Protein AF-A0A7V9JJR9-F1 (afdb_monomer_lite)

Foldseek 3Di:
DAWDFDDPVVVVPVDADDPLLLVLLVLLLLLLVLLVVQCVVPVDPVSVVLSVLLVLLSVLLNVLLLVLCQGIDDPDPLNSVLSVQLSVLSNQLSVCSVVVVVQNCLSNLVSSLSNLVSSLVSLVRNCVRYVQLVVVSVLLSVLSVVLSVLSVVLNVDGPPVSSVSSVVSSVSSVVSCVVCVVSCVSRDGDPPNSVVSVVSSVVVSVVVVVVQVVCVVVVNDPVPDPPPDDDDPPPVVVVVVPPDDDDDDDDDDDDDDDDDDDDDDDDDDDDDDDDDDDDDDDDDD

pLDDT: mean 73.22, std 22.13, range [30.69, 97.75]

Secondary structure (DSSP, 8-state):
---EEPPGGGGGS--PPPHHHHHHHHHHHHHHHHHHHHHHH--SHHHHHHHHHHHHHHHHHHHHHHHHHHHEE--SHHHHHHHHHHHHHHHHHHHTHHHHHTT--HHHHHHHHHHHHHHHHHHHHHHHH-GGGHHHHHHHHHHHHHHHHHHHHHTTS-TTHHHHHHHHHHHHHHHHHHHTHHHHTTS---HHHHHHHHHHHHHHHHHHHHHHHHHHHTT--GGGTS----SSSSTTTSSSTT-----------------------------PPPP----------

Sequence (285 aa):
MAPRLRTAEDSAEERHASWLELFFDLVFVIAIAELAHQLELDHSAAGLLRFAALFVPVYVAWQGFSIYADRFDTDDLLLRVALLAGMLAIAALAVQIEDVSHEKSAGFAVSYIALRSILLALYARAWRAVPAARPLISRYGLGYATAVAIWVISLALDAPARYVLWAVAVALDLSLPPLSTRLIRRVPTHGGHIVERWGLFTLIVLGESVVVVALGVAGLGLAGRFRGGRRRRNQLAWRNSKQWRPGGTCASADASRSSSRLKVGGSCQSTGPSLGERTSGSMRP

Radius of gyration: 32.51 Å; chains: 1; bounding box: 60×81×103 Å

Structure (mmCIF, N/CA/C/O backbone):
data_AF-A0A7V9JJR9-F1
#
_entry.id   AF-A0A7V9JJR9-F1
#
loop_
_atom_site.group_PDB
_atom_site.id
_atom_site.type_symbol
_atom_site.label_atom_id
_atom_site.label_alt_id
_atom_site.label_comp_id
_atom_site.label_asym_id
_atom_site.label_entity_id
_atom_site.label_seq_id
_atom_site.pdbx_PDB_ins_code
_atom_site.Cartn_x
_atom_site.Cartn_y
_atom_site.Cartn_z
_atom_site.occupancy
_atom_site.B_iso_or_equiv
_atom_site.auth_seq_id
_atom_site.auth_comp_id
_atom_site.auth_asym_id
_atom_site.auth_atom_id
_atom_site.pdbx_PDB_model_num
ATOM 1 N N . MET A 1 1 ? -15.781 -10.015 16.297 1.00 46.91 1 MET A N 1
ATOM 2 C CA . MET A 1 1 ? -15.803 -9.107 17.473 1.00 46.91 1 MET A CA 1
ATOM 3 C C . MET A 1 1 ? -15.695 -7.665 16.970 1.00 46.91 1 MET A C 1
ATOM 5 O O . MET A 1 1 ? -15.299 -7.474 15.826 1.00 46.91 1 MET A O 1
ATOM 9 N N . ALA A 1 2 ? -16.113 -6.643 17.719 1.00 51.97 2 ALA A N 1
ATOM 10 C CA . ALA A 1 2 ? -15.956 -5.253 17.263 1.00 51.97 2 ALA A CA 1
ATOM 11 C C . ALA A 1 2 ? -14.501 -4.780 17.487 1.00 51.97 2 ALA A C 1
ATOM 13 O O . ALA A 1 2 ? -13.982 -5.052 18.567 1.00 51.97 2 ALA A O 1
ATOM 14 N N . PRO A 1 3 ? -13.853 -4.101 16.516 1.00 57.53 3 PRO A N 1
ATOM 15 C CA . PRO A 1 3 ? -12.543 -3.477 16.715 1.00 57.53 3 PRO A CA 1
ATOM 16 C C . PRO A 1 3 ? -12.517 -2.579 17.956 1.00 57.53 3 PRO A C 1
ATOM 18 O O . PRO A 1 3 ? -13.429 -1.769 18.140 1.00 57.53 3 PRO A O 1
ATOM 21 N N . ARG A 1 4 ? -11.481 -2.704 18.789 1.00 60.22 4 ARG A N 1
ATOM 22 C CA . ARG A 1 4 ? -11.253 -1.851 19.966 1.00 60.22 4 ARG A CA 1
ATOM 23 C C . ARG A 1 4 ? -9.907 -1.136 19.843 1.00 60.22 4 ARG A C 1
ATOM 25 O O . ARG A 1 4 ? -9.018 -1.583 19.120 1.00 60.22 4 ARG A O 1
ATOM 32 N N . LEU A 1 5 ? -9.785 0.015 20.505 1.00 54.53 5 LEU A N 1
ATOM 33 C CA . LEU A 1 5 ? -8.486 0.672 20.673 1.00 54.53 5 LEU A CA 1
ATOM 34 C C . LEU A 1 5 ? -7.698 -0.073 21.731 1.00 54.53 5 LEU A C 1
ATOM 36 O O . LEU A 1 5 ? -8.264 -0.388 22.774 1.00 54.53 5 LEU A O 1
ATOM 40 N N . ARG A 1 6 ? -6.404 -0.269 21.485 1.00 56.72 6 ARG A N 1
ATOM 41 C CA . ARG A 1 6 ? -5.479 -0.683 22.539 1.00 56.72 6 ARG A CA 1
ATOM 42 C C . ARG A 1 6 ? -5.353 0.453 23.548 1.00 56.72 6 ARG A C 1
ATOM 44 O O . ARG A 1 6 ? -5.058 1.586 23.164 1.00 56.72 6 ARG A O 1
ATOM 51 N N . THR A 1 7 ? -5.593 0.179 24.825 1.00 51.62 7 THR A N 1
ATOM 52 C CA . THR A 1 7 ? -5.311 1.101 25.938 1.00 51.62 7 THR A CA 1
ATOM 53 C C . THR A 1 7 ? -4.028 0.672 26.654 1.00 51.62 7 THR A C 1
ATOM 55 O O . THR A 1 7 ? -3.536 -0.436 26.473 1.00 51.62 7 THR A O 1
ATOM 58 N N . ALA A 1 8 ? -3.416 1.565 27.436 1.00 50.69 8 ALA A N 1
ATOM 59 C CA . ALA A 1 8 ? -2.180 1.272 28.172 1.00 50.69 8 ALA A CA 1
ATOM 60 C C . ALA A 1 8 ? -2.326 0.128 29.197 1.00 50.69 8 ALA A C 1
ATOM 62 O O . ALA A 1 8 ? -1.330 -0.499 29.530 1.00 50.69 8 ALA A O 1
ATOM 63 N N . GLU A 1 9 ? -3.541 -0.175 29.660 1.00 45.50 9 GLU A N 1
ATOM 64 C CA . GLU A 1 9 ? -3.801 -1.219 30.665 1.00 45.50 9 GLU A CA 1
ATOM 65 C C . GLU A 1 9 ? -3.768 -2.654 30.105 1.00 45.50 9 GLU A C 1
ATOM 67 O O . GLU A 1 9 ? -3.458 -3.569 30.860 1.00 45.50 9 GLU A O 1
ATOM 72 N N . ASP A 1 10 ? -3.962 -2.859 28.794 1.00 48.94 10 ASP A N 1
ATOM 73 C CA . ASP A 1 10 ? -3.814 -4.184 28.150 1.00 48.94 10 ASP A CA 1
ATOM 74 C C . ASP A 1 10 ? -2.338 -4.644 28.064 1.00 48.94 10 ASP A C 1
ATOM 76 O O . ASP A 1 10 ? -2.051 -5.768 27.664 1.00 48.94 10 ASP A O 1
ATOM 80 N N . SER A 1 11 ? -1.381 -3.792 28.456 1.00 45.94 11 SER A N 1
ATOM 81 C CA . SER A 1 11 ? 0.065 -4.070 28.391 1.00 45.94 11 SER A CA 1
ATOM 82 C C . SER A 1 11 ? 0.592 -5.032 29.461 1.00 45.94 11 SER A C 1
ATOM 84 O O . SER A 1 11 ? 1.741 -5.456 29.371 1.00 45.94 11 SER A O 1
ATOM 86 N N . ALA A 1 12 ? -0.221 -5.396 30.459 1.00 42.75 12 ALA A N 1
ATOM 87 C CA . ALA A 1 12 ? 0.152 -6.426 31.429 1.00 42.75 12 ALA A CA 1
ATOM 88 C C . ALA A 1 12 ? 0.121 -7.848 30.825 1.00 42.75 12 ALA A C 1
ATOM 90 O O . ALA A 1 12 ? 0.698 -8.767 31.404 1.00 42.75 12 ALA A O 1
ATOM 91 N N . GLU A 1 13 ? -0.501 -8.031 29.654 1.00 41.16 13 GLU A N 1
ATOM 92 C CA . GLU A 1 13 ? -0.309 -9.211 28.809 1.00 41.16 13 GLU A CA 1
ATOM 93 C C . GLU A 1 13 ? 0.682 -8.858 27.687 1.00 41.16 13 GLU A C 1
ATOM 95 O O . GLU A 1 13 ? 0.302 -8.292 26.664 1.00 41.16 13 GLU A O 1
ATOM 100 N N . GLU A 1 14 ? 1.966 -9.189 27.862 1.00 42.28 14 GLU A N 1
ATOM 101 C CA . GLU A 1 14 ? 2.997 -9.121 26.812 1.00 42.28 14 GLU A CA 1
ATOM 102 C C . GLU A 1 14 ? 2.634 -10.051 25.640 1.00 42.28 14 GLU A C 1
ATOM 104 O O . GLU A 1 14 ? 3.070 -11.204 25.545 1.00 42.28 14 GLU A O 1
ATOM 109 N N . ARG A 1 15 ? 1.776 -9.579 24.735 1.00 48.81 15 ARG A N 1
ATOM 110 C CA . ARG A 1 15 ? 1.317 -10.369 23.597 1.00 48.81 15 ARG A CA 1
ATOM 111 C C . ARG A 1 15 ? 2.267 -10.163 22.417 1.00 48.81 15 ARG A C 1
ATOM 113 O O . ARG A 1 15 ? 2.135 -9.206 21.670 1.00 48.81 15 ARG A O 1
ATOM 120 N N . HIS A 1 16 ? 3.230 -11.072 22.271 1.00 53.12 16 HIS A N 1
ATOM 121 C CA . HIS A 1 16 ? 4.156 -11.153 21.131 1.00 53.12 16 HIS A CA 1
ATOM 122 C C . HIS A 1 16 ? 3.430 -11.081 19.774 1.00 53.12 16 HIS A C 1
ATOM 124 O O . HIS A 1 16 ? 2.285 -11.530 19.656 1.00 53.12 16 HIS A O 1
ATOM 130 N N . ALA A 1 17 ? 4.122 -10.573 18.743 1.00 58.19 17 ALA A N 1
ATOM 131 C CA . ALA A 1 17 ? 3.622 -10.543 17.367 1.00 58.19 17 ALA A CA 1
ATOM 132 C C . ALA A 1 17 ? 3.043 -11.908 16.957 1.00 58.19 17 ALA A C 1
ATOM 134 O O . ALA A 1 17 ? 3.663 -12.958 17.158 1.00 58.19 17 ALA A O 1
ATOM 135 N N . SER A 1 18 ? 1.837 -11.913 16.387 1.00 71.81 18 SER A N 1
ATOM 136 C CA . SER A 1 18 ? 1.194 -13.174 16.020 1.00 71.81 18 SER A CA 1
ATOM 137 C C . SER A 1 18 ? 1.936 -13.837 14.851 1.00 71.81 18 SER A C 1
ATOM 139 O O . SER A 1 18 ? 2.423 -13.165 13.940 1.00 71.81 18 SER A O 1
ATOM 141 N N . TRP A 1 19 ? 1.964 -15.175 14.807 1.00 78.56 19 TRP A N 1
ATOM 142 C CA . TRP A 1 19 ? 2.548 -15.937 13.687 1.00 78.56 19 TRP A CA 1
ATOM 143 C C . TRP A 1 19 ? 2.029 -15.500 12.308 1.00 78.56 19 TRP A C 1
ATOM 145 O O . TRP A 1 19 ? 2.734 -15.604 11.307 1.00 78.56 19 TRP A O 1
ATOM 155 N N . LEU A 1 20 ? 0.792 -15.003 12.249 1.00 81.19 20 LEU A N 1
ATOM 156 C CA . LEU A 1 20 ? 0.167 -14.536 11.018 1.00 81.19 20 LEU A CA 1
ATOM 157 C C . LEU A 1 20 ? 0.731 -13.181 10.569 1.00 81.19 20 LEU A C 1
ATOM 159 O O . LEU A 1 20 ? 0.944 -12.989 9.376 1.00 81.19 20 LEU A O 1
ATOM 163 N N . GLU A 1 21 ? 1.010 -12.265 11.498 1.00 79.44 21 GLU A N 1
ATOM 164 C CA . GLU A 1 21 ? 1.673 -10.988 11.192 1.00 79.44 21 GLU A CA 1
ATOM 165 C C . GLU A 1 21 ? 3.105 -11.213 10.699 1.00 79.44 21 GLU A C 1
ATOM 167 O O . GLU A 1 21 ? 3.506 -10.614 9.705 1.00 79.44 21 GLU A O 1
ATOM 172 N N . LEU A 1 22 ? 3.831 -12.153 11.311 1.00 81.50 22 LEU A N 1
ATOM 173 C CA . LEU A 1 22 ? 5.148 -12.583 10.832 1.00 81.50 22 LEU A CA 1
ATOM 174 C C . LEU A 1 22 ? 5.079 -13.143 9.406 1.00 81.50 22 LEU A C 1
ATOM 176 O O . LEU A 1 22 ? 5.878 -12.781 8.543 1.00 81.50 22 LEU A O 1
ATOM 180 N N . PHE A 1 23 ? 4.099 -14.008 9.137 1.00 83.38 23 PHE A N 1
ATOM 181 C CA . PHE A 1 23 ? 3.885 -14.542 7.795 1.00 83.38 23 PHE A CA 1
ATOM 182 C C . PHE A 1 23 ? 3.508 -13.440 6.793 1.00 83.38 23 PHE A C 1
ATOM 184 O O . PHE A 1 23 ? 3.956 -13.467 5.651 1.00 83.38 23 PHE A O 1
ATOM 191 N N . PHE A 1 24 ? 2.735 -12.439 7.217 1.00 86.19 24 PHE A N 1
ATOM 192 C CA . PHE A 1 24 ? 2.378 -11.288 6.387 1.00 86.19 24 PHE A CA 1
ATOM 193 C C . PHE A 1 24 ? 3.616 -10.479 5.996 1.00 86.19 24 PHE A C 1
ATOM 195 O O . PHE A 1 24 ? 3.798 -10.170 4.817 1.00 86.19 24 PHE A O 1
ATOM 202 N N . ASP A 1 25 ? 4.481 -10.188 6.969 1.00 87.75 25 ASP A N 1
ATOM 203 C CA . ASP A 1 25 ? 5.729 -9.465 6.741 1.00 87.75 25 ASP A CA 1
ATOM 204 C C . ASP A 1 25 ? 6.639 -10.252 5.773 1.00 87.75 25 ASP A C 1
ATOM 206 O O . ASP A 1 25 ? 7.183 -9.663 4.839 1.00 87.75 25 ASP A O 1
ATOM 210 N N . LEU A 1 26 ? 6.707 -11.587 5.888 1.00 88.31 26 LEU A N 1
ATOM 211 C CA . LEU A 1 26 ? 7.467 -12.440 4.961 1.00 88.31 26 LEU A CA 1
ATOM 212 C C . LEU A 1 26 ? 6.985 -12.331 3.504 1.00 88.31 26 LEU A C 1
ATOM 214 O O . LEU A 1 26 ? 7.803 -12.237 2.591 1.00 88.31 26 LEU A O 1
ATOM 218 N N . VAL A 1 27 ? 5.672 -12.318 3.257 1.00 90.19 27 VAL A N 1
ATOM 219 C CA . VAL A 1 27 ? 5.146 -12.195 1.884 1.00 90.19 27 VAL A CA 1
ATOM 220 C C . VAL A 1 27 ? 5.502 -10.829 1.277 1.00 90.19 27 VAL A C 1
ATOM 222 O O . VAL A 1 27 ? 5.817 -10.744 0.089 1.00 90.19 27 VAL A O 1
ATOM 225 N N . PHE A 1 28 ? 5.522 -9.763 2.082 1.00 88.94 28 PHE A N 1
ATOM 226 C CA . PHE A 1 28 ? 6.016 -8.457 1.635 1.00 88.94 28 PHE A CA 1
ATOM 227 C C . PHE A 1 28 ? 7.511 -8.475 1.316 1.00 88.94 28 PHE A C 1
ATOM 229 O O . PHE A 1 28 ? 7.920 -7.874 0.321 1.00 88.94 28 PHE A O 1
ATOM 236 N N . VAL A 1 29 ? 8.319 -9.186 2.109 1.00 89.19 29 VAL A N 1
ATOM 237 C CA . VAL A 1 29 ? 9.749 -9.357 1.816 1.00 89.19 29 VAL A CA 1
ATOM 238 C C . VAL A 1 29 ? 9.953 -10.055 0.475 1.00 89.19 29 VAL A C 1
ATOM 240 O O . VAL A 1 29 ? 10.781 -9.598 -0.303 1.00 89.19 29 VAL A O 1
ATOM 243 N N . ILE A 1 30 ? 9.158 -11.077 0.145 1.00 88.81 30 ILE A N 1
ATOM 244 C CA . ILE A 1 30 ? 9.233 -11.749 -1.164 1.00 88.81 30 ILE A CA 1
ATOM 245 C C . ILE A 1 30 ? 8.963 -10.763 -2.313 1.00 88.81 30 ILE A C 1
ATOM 247 O O . ILE A 1 30 ? 9.676 -10.774 -3.314 1.00 88.81 30 ILE A O 1
ATOM 251 N N . ALA A 1 31 ? 7.979 -9.868 -2.172 1.00 91.12 31 ALA A N 1
ATOM 252 C CA . ALA A 1 31 ? 7.713 -8.844 -3.185 1.00 91.12 31 ALA A CA 1
ATOM 253 C C . ALA A 1 31 ? 8.880 -7.849 -3.339 1.00 91.12 31 ALA A C 1
ATOM 255 O O . ALA A 1 31 ? 9.181 -7.411 -4.448 1.00 91.12 31 ALA A O 1
ATOM 256 N N . ILE A 1 32 ? 9.555 -7.499 -2.241 1.00 90.25 32 ILE A N 1
ATOM 257 C CA . ILE A 1 32 ? 10.743 -6.632 -2.262 1.00 90.25 32 ILE A CA 1
ATOM 258 C C . ILE A 1 32 ? 11.952 -7.362 -2.855 1.00 90.25 32 ILE A C 1
ATOM 260 O O . ILE A 1 32 ? 12.715 -6.749 -3.597 1.00 90.25 32 ILE A O 1
ATOM 264 N N . ALA A 1 33 ? 12.113 -8.656 -2.577 1.00 88.56 33 ALA A N 1
ATOM 265 C CA . ALA A 1 33 ? 13.162 -9.482 -3.165 1.00 88.56 33 ALA A CA 1
ATOM 266 C C . ALA A 1 33 ? 13.012 -9.561 -4.692 1.00 88.56 33 ALA A C 1
ATOM 268 O O . ALA A 1 33 ? 13.994 -9.396 -5.407 1.00 88.56 33 ALA A O 1
ATOM 269 N N . GLU A 1 34 ? 11.785 -9.697 -5.202 1.00 90.44 34 GLU A N 1
ATOM 270 C CA . GLU A 1 34 ? 11.523 -9.637 -6.646 1.00 90.44 34 GLU A CA 1
ATOM 271 C C . GLU A 1 34 ? 11.877 -8.261 -7.240 1.00 90.44 34 GLU A C 1
ATOM 273 O O . GLU A 1 34 ? 12.503 -8.177 -8.295 1.00 90.44 34 GLU A O 1
ATOM 278 N N . LEU A 1 35 ? 11.556 -7.160 -6.545 1.00 89.81 35 LEU A N 1
ATOM 279 C CA . LEU A 1 35 ? 12.000 -5.824 -6.966 1.00 89.81 35 LEU A CA 1
ATOM 280 C C . LEU A 1 35 ? 13.530 -5.716 -7.012 1.00 89.81 35 LEU A C 1
ATOM 282 O O . LEU A 1 35 ? 14.074 -5.148 -7.960 1.00 89.81 35 LEU A O 1
ATOM 286 N N . ALA A 1 36 ? 14.218 -6.243 -5.998 1.00 87.69 36 ALA A N 1
ATOM 287 C CA . ALA A 1 36 ? 15.675 -6.247 -5.937 1.00 87.69 36 ALA A CA 1
ATOM 288 C C . ALA A 1 36 ? 16.277 -7.088 -7.071 1.00 87.69 36 ALA A C 1
ATOM 290 O O . ALA A 1 36 ? 17.220 -6.644 -7.717 1.00 87.69 36 ALA A O 1
ATOM 291 N N . HIS A 1 37 ? 15.678 -8.236 -7.392 1.00 86.50 37 HIS A N 1
ATOM 292 C CA . HIS A 1 37 ? 16.114 -9.073 -8.503 1.00 86.50 37 HIS A CA 1
ATOM 293 C C . HIS A 1 37 ? 16.033 -8.343 -9.853 1.00 86.50 37 HIS A C 1
ATOM 295 O O . HIS A 1 37 ? 16.954 -8.408 -10.661 1.00 86.50 37 HIS A O 1
ATOM 301 N N . GLN A 1 38 ? 14.976 -7.564 -10.091 1.00 85.69 38 GLN A N 1
ATOM 302 C CA . GLN A 1 38 ? 14.883 -6.740 -11.303 1.00 85.69 38 GLN A CA 1
ATOM 303 C C . GLN A 1 38 ? 15.962 -5.651 -11.365 1.00 85.69 38 GLN A C 1
ATOM 305 O O . GLN A 1 38 ? 16.440 -5.318 -12.449 1.00 85.69 38 GLN A O 1
ATOM 310 N N . LEU A 1 39 ? 16.372 -5.110 -10.214 1.00 86.81 39 LEU A N 1
ATOM 311 C CA . LEU A 1 39 ? 17.480 -4.158 -10.132 1.00 86.81 39 LEU A CA 1
ATOM 312 C C . LEU A 1 39 ? 18.835 -4.827 -10.423 1.00 86.81 39 LEU A C 1
ATOM 314 O O . LEU A 1 39 ? 19.694 -4.204 -11.041 1.00 86.81 39 LEU A O 1
ATOM 318 N N . GLU A 1 40 ? 19.016 -6.099 -10.051 1.00 85.56 40 GLU A N 1
ATOM 319 C CA . GLU A 1 40 ? 20.201 -6.886 -10.430 1.00 85.56 40 GLU A CA 1
ATOM 320 C C . GLU A 1 40 ? 20.289 -7.117 -11.949 1.00 85.56 40 GLU A C 1
ATOM 322 O O . GLU A 1 40 ? 21.376 -7.261 -12.511 1.00 85.56 40 GLU A O 1
ATOM 327 N N . LEU A 1 41 ? 19.154 -7.158 -12.648 1.00 84.75 41 LEU A N 1
ATOM 328 C CA . LEU A 1 41 ? 19.139 -7.288 -14.106 1.00 84.75 41 LEU A CA 1
ATOM 329 C C . LEU A 1 41 ? 19.486 -5.965 -14.807 1.00 84.75 41 LEU A C 1
ATOM 331 O O . LEU A 1 41 ? 20.107 -5.985 -15.872 1.00 84.75 41 LEU A O 1
ATOM 335 N N . ASP A 1 42 ? 19.128 -4.824 -14.210 1.00 83.62 42 ASP A N 1
ATOM 336 C CA . ASP A 1 42 ? 19.384 -3.483 -14.743 1.00 83.62 42 ASP A CA 1
ATOM 337 C C . ASP A 1 42 ? 19.897 -2.517 -13.660 1.00 83.62 42 ASP A C 1
ATOM 339 O O . ASP A 1 42 ? 19.141 -1.788 -13.018 1.00 83.62 42 ASP A O 1
ATOM 343 N N . HIS A 1 43 ? 21.221 -2.456 -13.519 1.00 87.56 43 HIS A N 1
ATOM 344 C CA . HIS A 1 43 ? 21.912 -1.566 -12.581 1.00 87.56 43 HIS A CA 1
ATOM 345 C C . HIS A 1 43 ? 22.060 -0.11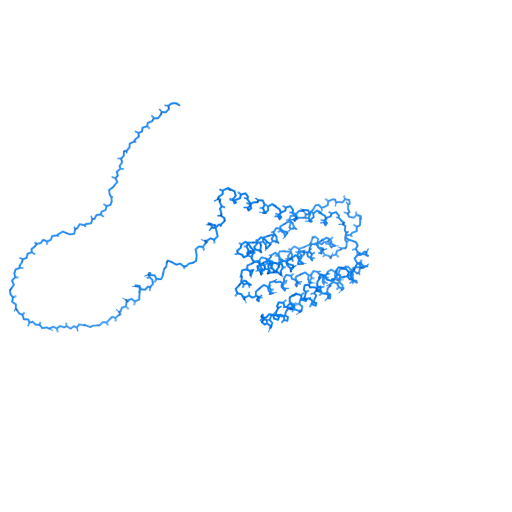9 -13.092 1.00 87.56 43 HIS A C 1
ATOM 347 O O . HIS A 1 43 ? 22.827 0.668 -12.530 1.00 87.56 43 HIS A O 1
ATOM 353 N N . SER A 1 44 ? 21.395 0.248 -14.191 1.00 92.06 44 SER A N 1
ATOM 354 C CA . SER A 1 44 ? 21.443 1.615 -14.707 1.00 92.06 44 SER A CA 1
ATOM 355 C C . SER A 1 44 ? 20.706 2.597 -13.787 1.00 92.06 44 SER A C 1
ATOM 357 O O . SER A 1 44 ? 19.879 2.224 -12.954 1.00 92.06 44 SER A O 1
ATOM 359 N N . ALA A 1 45 ? 20.946 3.899 -13.972 1.00 90.00 45 ALA A N 1
ATOM 360 C CA . ALA A 1 45 ? 20.185 4.934 -13.267 1.00 90.00 45 ALA A CA 1
ATOM 361 C C . ALA A 1 45 ? 18.667 4.838 -13.534 1.00 90.00 45 ALA A C 1
ATOM 363 O O . ALA A 1 45 ? 17.864 5.157 -12.656 1.00 90.00 45 ALA A O 1
ATOM 364 N N . ALA A 1 46 ? 18.268 4.374 -14.724 1.00 87.25 46 ALA A N 1
ATOM 365 C CA . ALA A 1 46 ? 16.868 4.148 -15.067 1.00 87.25 46 ALA A CA 1
ATOM 366 C C . ALA A 1 46 ? 16.290 2.939 -14.313 1.00 87.25 46 ALA A C 1
ATOM 368 O O . ALA A 1 46 ? 15.194 3.042 -13.756 1.00 87.25 46 ALA A O 1
ATOM 369 N N . GLY A 1 47 ? 17.045 1.839 -14.229 1.00 86.62 47 GLY A N 1
ATOM 370 C CA . GLY A 1 47 ? 16.694 0.666 -13.426 1.00 86.62 47 GLY A CA 1
ATOM 371 C C . GLY A 1 47 ? 16.531 1.002 -11.941 1.00 86.62 47 GLY A C 1
ATOM 372 O O . GLY A 1 47 ? 15.532 0.631 -11.324 1.00 86.62 47 GLY A O 1
ATOM 373 N N . LEU A 1 48 ? 17.425 1.827 -11.387 1.00 89.19 48 LEU A N 1
ATOM 374 C CA . LEU A 1 48 ? 17.317 2.308 -10.007 1.00 89.19 48 LEU A CA 1
ATOM 375 C C . LEU A 1 48 ? 16.075 3.182 -9.778 1.00 89.19 48 LEU A C 1
ATOM 377 O O . LEU A 1 48 ? 15.360 3.002 -8.789 1.00 89.19 48 LEU A O 1
ATOM 381 N N . LEU A 1 49 ? 15.789 4.118 -10.688 1.00 90.06 49 LEU A N 1
ATOM 382 C CA . LEU A 1 49 ? 14.600 4.970 -10.596 1.00 90.06 49 LEU A CA 1
ATOM 383 C C . LEU A 1 49 ? 13.313 4.138 -10.650 1.00 90.06 49 LEU A C 1
ATOM 385 O O . LEU A 1 49 ? 12.370 4.385 -9.900 1.00 90.06 49 LEU A O 1
ATOM 389 N N . ARG A 1 50 ? 13.290 3.129 -11.520 1.00 89.19 50 ARG A N 1
ATOM 390 C CA . ARG A 1 50 ? 12.192 2.178 -11.662 1.00 89.19 50 ARG A CA 1
ATOM 391 C C . ARG A 1 50 ? 11.995 1.343 -10.398 1.00 89.19 50 ARG A C 1
ATOM 393 O O . ARG A 1 50 ? 10.864 1.229 -9.930 1.00 89.19 50 ARG A O 1
ATOM 400 N N . PHE A 1 51 ? 13.076 0.802 -9.835 1.00 90.31 51 PHE A N 1
ATOM 401 C CA . PHE A 1 51 ? 13.046 0.101 -8.553 1.00 90.31 51 PHE A CA 1
ATOM 402 C C . PHE A 1 51 ? 12.425 0.990 -7.474 1.00 90.31 51 PHE A C 1
ATOM 404 O O . PHE A 1 51 ? 11.441 0.598 -6.852 1.00 90.31 51 PHE A O 1
ATOM 411 N N . ALA A 1 52 ? 12.928 2.218 -7.313 1.00 91.19 52 ALA A N 1
ATOM 412 C CA . ALA A 1 52 ? 12.406 3.160 -6.329 1.00 91.19 52 ALA A CA 1
ATOM 413 C C . ALA A 1 52 ? 10.913 3.462 -6.560 1.00 91.19 52 ALA A C 1
ATOM 415 O O . ALA A 1 52 ? 10.123 3.448 -5.615 1.00 91.19 52 ALA A O 1
ATOM 416 N N . ALA A 1 53 ? 10.502 3.668 -7.814 1.00 91.31 53 ALA A N 1
ATOM 417 C CA . ALA A 1 53 ? 9.116 3.964 -8.171 1.00 91.31 53 ALA A CA 1
ATOM 418 C C . ALA A 1 53 ? 8.132 2.835 -7.815 1.00 91.31 53 ALA A C 1
ATOM 420 O O . ALA A 1 53 ? 6.983 3.123 -7.483 1.00 91.31 53 ALA A O 1
ATOM 421 N N . LEU A 1 54 ? 8.561 1.570 -7.862 1.00 93.12 54 LEU A N 1
ATOM 422 C CA . LEU A 1 54 ? 7.731 0.410 -7.510 1.00 93.12 54 LEU A CA 1
ATOM 423 C C . LEU A 1 54 ? 7.861 0.010 -6.034 1.00 93.12 54 LEU A C 1
ATOM 425 O O . LEU A 1 54 ? 6.881 -0.414 -5.420 1.00 93.12 54 LEU A O 1
ATOM 429 N N . PHE A 1 55 ? 9.040 0.208 -5.447 1.00 93.12 55 PHE A N 1
ATOM 430 C CA . PHE A 1 55 ? 9.311 -0.044 -4.036 1.00 93.12 55 PHE A CA 1
ATOM 431 C C . PHE A 1 55 ? 8.470 0.847 -3.124 1.00 93.12 55 PHE A C 1
ATOM 433 O O . PHE A 1 55 ? 7.885 0.359 -2.158 1.00 93.12 55 PHE A O 1
ATOM 440 N N . VAL A 1 56 ? 8.364 2.145 -3.427 1.00 94.25 56 VAL A N 1
ATOM 441 C CA . VAL A 1 56 ? 7.647 3.088 -2.556 1.00 94.25 56 VAL A CA 1
ATOM 442 C C . VAL A 1 56 ? 6.166 2.705 -2.366 1.00 94.25 56 VAL A C 1
ATOM 444 O O . VAL A 1 56 ? 5.740 2.652 -1.212 1.00 94.25 56 VAL A O 1
ATOM 447 N N . PRO A 1 57 ? 5.370 2.386 -3.409 1.00 94.56 57 PRO A N 1
ATOM 448 C CA . PRO A 1 57 ? 4.020 1.848 -3.232 1.00 94.56 57 PRO A CA 1
ATOM 449 C C . PRO A 1 57 ? 3.971 0.609 -2.329 1.00 94.56 57 PRO A C 1
ATOM 451 O O . PRO A 1 57 ? 3.154 0.554 -1.410 1.00 94.56 57 PRO A O 1
ATOM 454 N N . VAL A 1 58 ? 4.857 -0.370 -2.550 1.00 94.19 58 VAL A N 1
ATOM 455 C CA . VAL A 1 58 ? 4.913 -1.604 -1.744 1.00 94.19 58 VAL A CA 1
ATOM 456 C C . VAL A 1 58 ? 5.184 -1.274 -0.276 1.00 94.19 58 VAL A C 1
ATOM 458 O O . VAL A 1 58 ? 4.457 -1.729 0.608 1.00 94.19 58 VAL A O 1
ATOM 461 N N . TYR A 1 59 ? 6.161 -0.409 -0.018 1.00 91.38 59 TYR A N 1
ATOM 462 C CA . TYR A 1 59 ? 6.490 0.069 1.319 1.00 91.38 59 TYR A CA 1
ATOM 463 C C . TYR A 1 59 ? 5.318 0.814 1.979 1.00 91.38 59 TYR A C 1
ATOM 465 O O . TYR A 1 59 ? 4.982 0.550 3.132 1.00 91.38 59 TYR A O 1
ATOM 473 N N . VAL A 1 60 ? 4.645 1.710 1.251 1.00 93.12 60 VAL A N 1
ATOM 474 C CA . VAL A 1 60 ? 3.468 2.448 1.742 1.00 93.12 60 VAL A CA 1
ATOM 475 C C . VAL A 1 60 ? 2.314 1.503 2.083 1.00 93.12 60 VAL A C 1
ATOM 477 O O . VAL A 1 60 ? 1.621 1.705 3.085 1.00 93.12 60 VAL A O 1
ATOM 480 N N . ALA A 1 61 ? 2.099 0.460 1.280 1.00 93.69 61 ALA A N 1
ATOM 481 C CA . ALA A 1 61 ? 1.096 -0.554 1.572 1.00 93.69 61 ALA A CA 1
ATOM 482 C C . ALA A 1 61 ? 1.443 -1.334 2.845 1.00 93.69 61 ALA A C 1
ATOM 484 O O . ALA A 1 61 ? 0.585 -1.436 3.725 1.00 93.69 61 ALA A O 1
ATOM 485 N N . TRP A 1 62 ? 2.688 -1.806 2.974 1.00 92.12 62 TRP A N 1
ATOM 486 C CA . TRP A 1 62 ? 3.169 -2.491 4.176 1.00 92.12 62 TRP A CA 1
ATOM 487 C C . TRP A 1 62 ? 2.968 -1.628 5.425 1.00 92.12 62 TRP A C 1
ATOM 489 O O . TRP A 1 62 ? 2.298 -2.051 6.365 1.00 92.12 62 TRP A O 1
ATOM 499 N N . GLN A 1 63 ? 3.433 -0.375 5.390 1.00 88.69 63 GLN A N 1
ATOM 500 C CA . GLN A 1 63 ? 3.244 0.600 6.468 1.00 88.69 63 GLN A CA 1
ATOM 501 C C . GLN A 1 63 ? 1.775 0.746 6.869 1.00 88.69 63 GLN A C 1
ATOM 503 O O . GLN A 1 63 ? 1.449 0.758 8.054 1.00 88.69 63 GLN A O 1
ATOM 508 N N . GLY A 1 64 ? 0.872 0.841 5.890 1.00 89.19 64 GLY A N 1
ATOM 509 C CA . GLY A 1 64 ? -0.560 0.975 6.140 1.00 89.19 64 GLY A CA 1
ATOM 510 C C . GLY A 1 64 ? -1.141 -0.200 6.931 1.00 89.19 64 GLY A C 1
ATOM 511 O O . GLY A 1 64 ? -1.842 0.019 7.920 1.00 89.19 64 GLY A O 1
ATOM 512 N N . PHE A 1 65 ? -0.826 -1.435 6.532 1.00 89.00 65 PHE A N 1
ATOM 513 C CA . PHE A 1 65 ? -1.254 -2.633 7.261 1.00 89.00 65 PHE A CA 1
ATOM 514 C C . PHE A 1 65 ? -0.585 -2.739 8.629 1.00 89.00 65 PHE A C 1
ATOM 516 O O . PHE A 1 65 ? -1.260 -3.051 9.611 1.00 89.00 65 PHE A O 1
ATOM 523 N N . SER A 1 66 ? 0.709 -2.428 8.713 1.00 84.38 66 SER A N 1
ATOM 524 C CA . SER A 1 66 ? 1.459 -2.517 9.960 1.00 84.38 66 SER A CA 1
ATOM 525 C C . SER A 1 66 ? 0.928 -1.560 11.020 1.00 84.38 66 SER A C 1
ATOM 527 O O . SER A 1 66 ? 0.636 -1.968 12.140 1.00 84.38 66 SER A O 1
ATOM 529 N N . ILE A 1 67 ? 0.686 -0.309 10.630 1.00 83.19 67 ILE A N 1
ATOM 530 C CA . ILE A 1 67 ? 0.094 0.711 11.498 1.00 83.19 67 ILE A CA 1
ATOM 531 C C . ILE A 1 67 ? -1.358 0.368 11.857 1.00 83.19 67 ILE A C 1
ATOM 533 O O . ILE A 1 67 ? -1.790 0.646 12.975 1.00 83.19 67 ILE A O 1
ATOM 537 N N . TYR A 1 68 ? -2.140 -0.200 10.933 1.00 85.62 68 TYR A N 1
ATOM 538 C CA . TY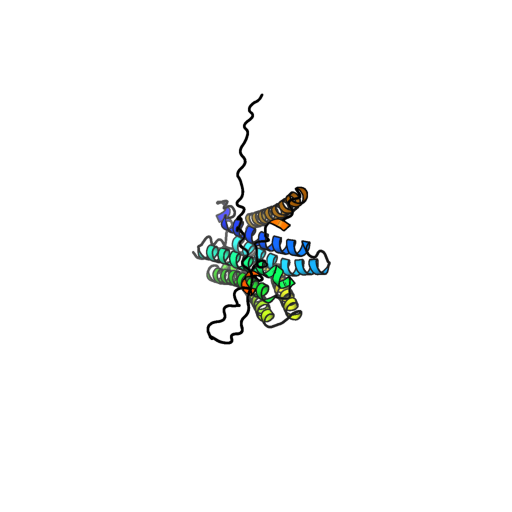R A 1 68 ? -3.510 -0.618 11.239 1.00 85.62 68 TYR A CA 1
ATOM 539 C C . TYR A 1 68 ? -3.530 -1.720 12.307 1.00 85.62 68 TYR A C 1
ATOM 541 O O . TYR A 1 68 ? -4.250 -1.588 13.296 1.00 85.62 68 TYR A O 1
ATOM 549 N N . ALA A 1 69 ? -2.731 -2.773 12.116 1.00 80.56 69 ALA A N 1
ATOM 550 C CA . ALA A 1 69 ? -2.645 -3.902 13.039 1.00 80.56 69 ALA A CA 1
ATOM 551 C C . ALA A 1 69 ? -2.112 -3.485 14.416 1.00 80.56 69 ALA A C 1
ATOM 553 O O . ALA A 1 69 ? -2.567 -4.003 15.428 1.00 80.56 69 ALA A O 1
ATOM 554 N N . ASP A 1 70 ? -1.201 -2.511 14.470 1.00 78.06 70 ASP A N 1
ATOM 555 C CA . ASP A 1 70 ? -0.684 -1.956 15.722 1.00 78.06 70 ASP A CA 1
ATOM 556 C C . ASP A 1 70 ? -1.733 -1.106 16.473 1.00 78.06 70 ASP A C 1
ATOM 558 O O . ASP A 1 70 ? -1.891 -1.226 17.688 1.00 78.06 70 ASP A O 1
ATOM 562 N N . ARG A 1 71 ? -2.520 -0.293 15.750 1.00 76.06 71 ARG A N 1
ATOM 563 C CA . ARG A 1 71 ? -3.529 0.608 16.345 1.00 76.06 71 ARG A CA 1
ATOM 564 C C . ARG A 1 71 ? -4.781 -0.091 16.859 1.00 76.06 71 ARG A C 1
ATOM 566 O O . ARG A 1 71 ? -5.389 0.390 17.817 1.00 76.06 71 ARG A O 1
ATOM 573 N N . PHE A 1 72 ? -5.230 -1.138 16.176 1.00 75.00 72 PHE A N 1
ATOM 574 C CA . PHE A 1 72 ? -6.508 -1.778 16.466 1.00 75.00 72 PHE A CA 1
ATOM 575 C C . PHE A 1 72 ? -6.282 -3.202 16.940 1.00 75.00 72 PHE A C 1
ATOM 577 O O . PHE A 1 72 ? -5.902 -4.062 16.149 1.00 75.00 72 PHE A O 1
ATOM 584 N N . ASP A 1 73 ? -6.615 -3.470 18.203 1.00 64.94 73 ASP A N 1
ATOM 585 C CA . ASP A 1 73 ? -6.661 -4.845 18.681 1.00 64.94 73 ASP A CA 1
ATOM 586 C C . ASP A 1 73 ? -7.920 -5.501 18.140 1.00 64.94 73 ASP A C 1
ATOM 588 O O . ASP A 1 73 ? -9.046 -5.230 18.568 1.00 64.94 73 ASP A O 1
ATOM 592 N N . THR A 1 74 ? -7.754 -6.275 17.076 1.00 61.78 74 THR A N 1
ATOM 593 C CA . THR A 1 74 ? -8.862 -6.991 16.453 1.00 61.78 74 THR A CA 1
ATOM 594 C C . THR A 1 74 ? -8.406 -8.395 16.115 1.00 61.78 74 THR A C 1
ATOM 596 O O . THR A 1 74 ? -8.207 -8.729 14.954 1.00 61.78 74 THR A O 1
ATOM 599 N N . ASP A 1 75 ? -8.245 -9.236 17.129 1.00 63.75 75 ASP A N 1
ATOM 600 C CA . ASP A 1 75 ? -7.826 -10.627 16.953 1.00 63.75 75 ASP A CA 1
ATOM 601 C C . ASP A 1 75 ? -9.003 -11.508 16.480 1.00 63.75 75 ASP A C 1
ATOM 603 O O . ASP A 1 75 ? -9.468 -12.430 17.149 1.00 63.75 75 ASP A O 1
ATOM 607 N N . ASP A 1 76 ? -9.587 -11.144 15.336 1.00 74.25 76 ASP A N 1
ATOM 608 C CA . ASP A 1 76 ? -10.850 -11.693 14.865 1.00 74.25 76 ASP A CA 1
ATOM 609 C C . ASP A 1 76 ? -10.785 -12.217 13.429 1.00 74.25 76 ASP A C 1
ATOM 611 O O . ASP A 1 76 ? -9.924 -11.839 12.633 1.00 74.25 76 ASP A O 1
ATOM 615 N N . LEU A 1 77 ? -11.693 -13.144 13.099 1.00 81.81 77 LEU A N 1
ATOM 616 C CA . LEU A 1 77 ? -11.667 -13.887 11.833 1.00 81.81 77 LEU A CA 1
ATOM 617 C C . LEU A 1 77 ? -11.589 -12.963 10.610 1.00 81.81 77 LEU A C 1
ATOM 619 O O . LEU A 1 77 ? -10.895 -13.266 9.647 1.00 81.81 77 LEU A O 1
ATOM 623 N N . LEU A 1 78 ? -12.269 -11.820 10.662 1.00 83.25 78 LEU A N 1
ATOM 624 C CA . LEU A 1 78 ? -12.290 -10.849 9.576 1.00 83.25 78 LEU A CA 1
ATOM 625 C C . LEU A 1 78 ? -10.937 -10.150 9.383 1.00 83.25 78 LEU A C 1
ATOM 627 O O . LEU A 1 78 ? -10.558 -9.932 8.235 1.00 83.25 78 LEU A O 1
ATOM 631 N N . LEU A 1 79 ? -10.198 -9.823 10.454 1.00 85.00 79 LEU A N 1
ATOM 632 C CA . LEU A 1 79 ? -8.824 -9.325 10.306 1.00 85.00 79 LEU A CA 1
ATOM 633 C C . LEU A 1 79 ? -7.936 -10.392 9.661 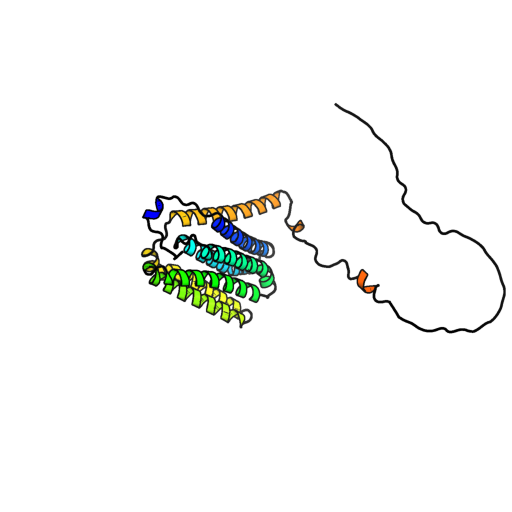1.00 85.00 79 LEU A C 1
ATOM 635 O O . LEU A 1 79 ? -7.213 -10.092 8.717 1.00 85.00 79 LEU A O 1
ATOM 639 N N . ARG A 1 80 ? -8.038 -11.648 10.111 1.00 87.50 80 ARG A N 1
ATOM 640 C CA . ARG A 1 80 ? -7.240 -12.758 9.563 1.00 87.50 80 ARG A CA 1
ATOM 641 C C . ARG A 1 80 ? -7.529 -12.987 8.081 1.00 87.50 80 ARG A C 1
ATOM 643 O O . ARG A 1 80 ? -6.601 -13.094 7.287 1.00 87.50 80 ARG A O 1
ATOM 650 N N . VAL A 1 81 ? -8.805 -12.991 7.693 1.00 90.56 81 VAL A N 1
ATOM 651 C CA . VAL A 1 81 ? -9.223 -13.090 6.286 1.00 90.56 81 VAL A CA 1
ATOM 652 C C . VAL A 1 81 ? -8.722 -11.893 5.477 1.00 90.56 81 VAL A C 1
ATOM 654 O O . VAL A 1 81 ? -8.245 -12.082 4.363 1.00 90.56 81 VAL A O 1
ATOM 657 N N . ALA A 1 82 ? -8.773 -10.676 6.025 1.00 91.69 82 ALA A N 1
ATOM 658 C CA . ALA A 1 82 ? -8.253 -9.491 5.348 1.00 91.69 82 ALA A CA 1
ATOM 659 C C . ALA A 1 82 ? -6.727 -9.540 5.168 1.00 91.69 82 ALA A C 1
ATOM 661 O O . ALA A 1 82 ? -6.236 -9.164 4.110 1.00 91.69 82 ALA A O 1
ATOM 662 N N . LEU A 1 83 ? -5.980 -10.037 6.157 1.00 90.56 83 LEU A N 1
ATOM 663 C CA . LEU A 1 83 ? -4.532 -10.219 6.055 1.00 90.56 83 LEU A CA 1
ATOM 664 C C . LEU A 1 83 ? -4.175 -11.298 5.027 1.00 90.56 83 LEU A C 1
ATOM 666 O O . LEU A 1 83 ? -3.313 -11.055 4.189 1.00 90.56 83 LEU A O 1
ATOM 670 N N . LEU A 1 84 ? -4.886 -12.430 5.008 1.00 93.00 84 LEU A N 1
ATOM 671 C CA . LEU A 1 84 ? -4.727 -13.464 3.975 1.00 93.00 84 LEU A CA 1
ATOM 672 C C . LEU A 1 84 ? -5.059 -12.929 2.573 1.00 93.00 84 LEU A C 1
ATOM 674 O O . LEU A 1 84 ? -4.320 -13.170 1.621 1.00 93.00 84 LEU A O 1
ATOM 678 N N . ALA A 1 85 ? -6.139 -12.157 2.435 1.00 95.81 85 ALA A N 1
ATOM 679 C CA . ALA A 1 85 ? -6.477 -11.491 1.179 1.00 95.81 85 ALA A CA 1
ATOM 680 C C . ALA A 1 85 ? -5.406 -10.462 0.779 1.00 95.81 85 ALA A C 1
ATOM 682 O O . ALA A 1 85 ? -5.067 -10.348 -0.398 1.00 95.81 85 ALA A O 1
ATOM 683 N N . GLY A 1 86 ? -4.839 -9.748 1.755 1.00 95.19 86 GLY A N 1
ATOM 684 C CA . GLY A 1 86 ? -3.716 -8.837 1.566 1.00 95.19 86 GLY A CA 1
ATOM 685 C C . GLY A 1 86 ? -2.476 -9.562 1.047 1.00 95.19 86 GLY A C 1
ATOM 686 O O . GLY A 1 86 ? -1.897 -9.113 0.065 1.00 95.19 86 GLY A O 1
ATOM 687 N N . MET A 1 87 ? -2.129 -10.717 1.629 1.00 94.94 87 MET A N 1
ATOM 688 C CA . MET A 1 87 ? -1.034 -11.583 1.167 1.00 94.94 87 MET A CA 1
ATOM 689 C C . MET A 1 87 ? -1.238 -12.028 -0.284 1.00 94.94 87 MET A C 1
ATOM 691 O O . MET A 1 87 ? -0.313 -11.957 -1.086 1.00 94.94 87 MET A O 1
ATOM 695 N N . LEU A 1 88 ? -2.456 -12.437 -0.653 1.00 96.25 88 LEU A N 1
ATOM 696 C CA . LEU A 1 88 ? -2.774 -12.793 -2.039 1.00 96.25 88 LEU A CA 1
ATOM 697 C C . LEU A 1 88 ? -2.635 -11.594 -2.984 1.00 96.25 88 LEU A C 1
ATOM 699 O O . LEU A 1 88 ? -2.099 -11.740 -4.079 1.00 96.25 88 LEU A O 1
ATOM 703 N N . ALA A 1 89 ? -3.086 -10.409 -2.567 1.00 96.81 89 ALA A N 1
ATOM 704 C CA . ALA A 1 89 ? -2.993 -9.199 -3.376 1.00 96.81 89 ALA A CA 1
ATOM 705 C C . ALA A 1 89 ? -1.539 -8.740 -3.577 1.00 96.81 89 ALA A C 1
ATOM 707 O O . ALA A 1 89 ? -1.172 -8.376 -4.693 1.00 96.81 89 ALA A O 1
ATOM 708 N N . ILE A 1 90 ? -0.696 -8.791 -2.538 1.00 95.88 90 ILE A N 1
ATOM 709 C CA . ILE A 1 90 ? 0.728 -8.452 -2.672 1.00 95.88 90 ILE A CA 1
ATOM 710 C C . ILE A 1 90 ? 1.504 -9.536 -3.438 1.00 95.88 90 ILE A C 1
ATOM 712 O O . ILE A 1 90 ? 2.379 -9.200 -4.228 1.00 95.88 90 ILE A O 1
ATOM 716 N N . ALA A 1 91 ? 1.146 -10.818 -3.302 1.00 94.19 91 ALA A N 1
ATOM 717 C CA . ALA A 1 91 ? 1.724 -11.886 -4.118 1.00 94.19 91 ALA A CA 1
ATOM 718 C C . ALA A 1 91 ? 1.356 -11.719 -5.601 1.00 94.19 91 ALA A C 1
ATOM 720 O O . ALA A 1 91 ? 2.215 -11.846 -6.470 1.00 94.19 91 ALA A O 1
ATOM 721 N N . ALA A 1 92 ? 0.099 -11.370 -5.899 1.00 95.00 92 ALA A N 1
ATOM 722 C CA . ALA A 1 92 ? -0.321 -11.022 -7.252 1.00 95.00 92 ALA A CA 1
ATOM 723 C C . ALA A 1 92 ? 0.447 -9.802 -7.774 1.00 95.00 92 ALA A C 1
ATOM 725 O O . ALA A 1 92 ? 0.917 -9.831 -8.903 1.00 95.00 92 ALA A O 1
ATOM 726 N N . LEU A 1 93 ? 0.640 -8.767 -6.948 1.00 95.31 93 LEU A N 1
ATOM 727 C CA . LEU A 1 93 ? 1.446 -7.598 -7.303 1.00 95.31 93 LEU A CA 1
ATOM 728 C C . LEU A 1 93 ? 2.887 -7.991 -7.643 1.00 95.31 93 LEU A C 1
ATOM 730 O O . LEU A 1 93 ? 3.408 -7.504 -8.643 1.00 95.31 93 LEU A O 1
ATOM 734 N N . ALA A 1 94 ? 3.493 -8.890 -6.862 1.00 92.81 94 ALA A N 1
ATOM 735 C CA . ALA A 1 94 ? 4.860 -9.351 -7.074 1.00 92.81 94 ALA A CA 1
ATOM 736 C C . ALA A 1 94 ? 5.044 -10.020 -8.446 1.00 92.81 94 ALA A C 1
ATOM 738 O O . ALA A 1 94 ? 5.978 -9.693 -9.168 1.00 92.81 94 ALA A O 1
ATOM 739 N N . VAL A 1 95 ? 4.094 -10.868 -8.859 1.00 92.94 95 VAL A N 1
ATOM 740 C CA . VAL A 1 95 ? 4.106 -11.510 -10.190 1.00 92.94 95 VAL A CA 1
ATOM 741 C C . VAL A 1 95 ? 4.089 -10.483 -11.328 1.00 92.94 95 VAL A C 1
ATOM 743 O O . VAL A 1 95 ? 4.640 -10.735 -12.394 1.00 92.94 95 VAL A O 1
ATOM 746 N N . GLN A 1 96 ? 3.488 -9.312 -11.106 1.00 91.81 96 GLN A N 1
ATOM 747 C CA . GLN A 1 96 ? 3.377 -8.273 -12.130 1.00 91.81 96 GLN A CA 1
ATOM 748 C C . GLN A 1 96 ? 4.600 -7.360 -12.207 1.00 91.81 96 GLN A C 1
ATOM 750 O O . GLN A 1 96 ? 4.650 -6.516 -13.099 1.00 91.81 96 GLN A O 1
ATOM 755 N N . ILE A 1 97 ? 5.575 -7.484 -11.300 1.00 87.75 97 ILE A N 1
ATOM 756 C CA . ILE A 1 97 ? 6.759 -6.616 -11.285 1.00 87.75 97 ILE A CA 1
ATOM 757 C C . ILE A 1 97 ? 7.537 -6.741 -12.605 1.00 87.75 97 ILE A C 1
ATOM 759 O O . ILE A 1 97 ? 7.847 -5.719 -13.222 1.00 87.75 97 ILE A O 1
ATOM 763 N N . GLU A 1 98 ? 7.796 -7.971 -13.064 1.00 84.31 98 GLU A N 1
ATOM 764 C CA . GLU A 1 98 ? 8.470 -8.240 -14.344 1.00 84.31 98 GLU A CA 1
ATOM 765 C C . GLU A 1 98 ? 7.664 -7.682 -15.530 1.00 84.31 98 GLU A C 1
ATOM 767 O O . GLU A 1 98 ? 8.214 -7.070 -16.443 1.00 84.31 98 GLU A O 1
ATOM 772 N N . ASP A 1 99 ? 6.335 -7.799 -15.497 1.00 80.19 99 ASP A N 1
ATOM 773 C CA . ASP A 1 99 ? 5.457 -7.309 -16.565 1.00 80.19 99 ASP A CA 1
ATOM 774 C C . ASP A 1 99 ? 5.469 -5.778 -16.693 1.00 80.19 99 ASP A C 1
ATOM 776 O O . ASP A 1 99 ? 5.429 -5.249 -17.811 1.00 80.19 99 ASP A O 1
ATOM 780 N N . VAL A 1 100 ? 5.610 -5.039 -15.584 1.00 78.69 100 VAL A N 1
ATOM 781 C CA . VAL A 1 100 ? 5.825 -3.583 -15.646 1.00 78.69 100 VAL A CA 1
ATOM 782 C C . VAL A 1 100 ? 7.104 -3.298 -16.443 1.00 78.69 100 VAL A C 1
ATOM 784 O O . VAL A 1 100 ? 7.195 -2.258 -17.105 1.00 78.69 100 VAL A O 1
ATOM 787 N N . SER A 1 101 ? 8.106 -4.191 -16.400 1.00 70.56 101 SER A N 1
ATOM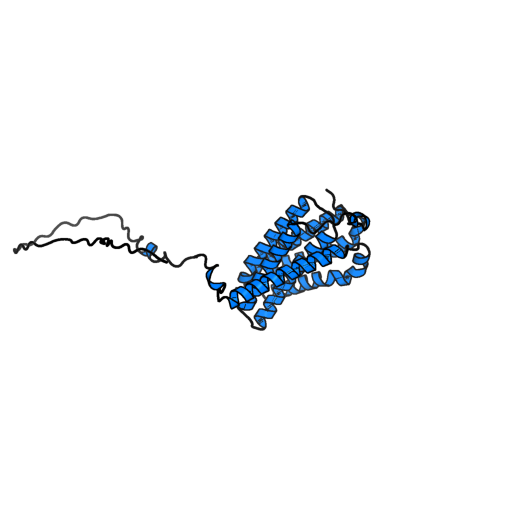 788 C CA . SER A 1 101 ? 9.368 -4.081 -17.162 1.00 70.56 101 SER A CA 1
ATOM 789 C C . SER A 1 101 ? 9.208 -4.233 -18.654 1.00 70.56 101 SER A C 1
ATOM 791 O O . SER A 1 101 ? 9.976 -3.643 -19.410 1.00 70.56 101 SER A O 1
ATOM 793 N N . HIS A 1 102 ? 8.116 -4.856 -19.070 1.00 71.88 102 HIS A N 1
ATOM 794 C CA . HIS A 1 102 ? 7.735 -5.035 -20.460 1.00 71.88 102 HIS A CA 1
ATOM 795 C C . HIS A 1 102 ? 6.554 -4.142 -20.872 1.00 71.88 102 HIS A C 1
ATOM 797 O O . HIS A 1 102 ? 5.744 -4.533 -21.709 1.00 71.88 102 HIS A O 1
ATOM 803 N N . GLU A 1 103 ? 6.442 -2.953 -20.265 1.00 75.44 103 GLU A N 1
ATOM 804 C CA . GLU A 1 103 ? 5.419 -1.929 -20.548 1.00 75.44 103 GLU A CA 1
ATOM 805 C C . GLU A 1 103 ? 3.972 -2.330 -20.189 1.00 75.44 103 GLU A C 1
ATOM 807 O O . GLU A 1 103 ? 3.025 -1.575 -20.423 1.00 75.44 103 GLU A O 1
ATOM 812 N N . LYS A 1 104 ? 3.770 -3.472 -19.517 1.00 83.94 104 LYS A N 1
ATOM 813 C CA . LYS A 1 104 ? 2.459 -3.938 -19.044 1.00 83.94 104 LYS A CA 1
ATOM 814 C C . LYS A 1 104 ? 2.247 -3.584 -17.576 1.00 83.94 104 LYS A C 1
ATOM 816 O O . LYS A 1 104 ? 2.372 -4.403 -16.676 1.00 83.94 104 LYS A O 1
ATOM 821 N N . SER A 1 105 ? 1.857 -2.340 -17.320 1.00 88.50 105 SER A N 1
ATOM 822 C CA . SER A 1 105 ? 1.725 -1.812 -15.952 1.00 88.50 105 SER A CA 1
ATOM 823 C C . SER A 1 105 ? 0.332 -1.941 -15.317 1.00 88.50 105 SER A C 1
ATOM 825 O O . SER A 1 105 ? 0.173 -1.699 -14.120 1.00 88.50 105 SER A O 1
ATOM 827 N N . ALA A 1 106 ? -0.691 -2.338 -16.081 1.00 90.38 106 ALA A N 1
ATOM 828 C CA . ALA A 1 106 ? -2.071 -2.400 -15.587 1.00 90.38 106 ALA A CA 1
ATOM 829 C C . ALA A 1 106 ? -2.261 -3.458 -14.485 1.00 90.38 106 ALA A C 1
ATOM 831 O O . ALA A 1 106 ? -2.952 -3.205 -13.500 1.00 90.38 106 ALA A O 1
ATOM 832 N N . GLY A 1 107 ? -1.612 -4.620 -14.616 1.00 92.75 107 GLY A N 1
ATOM 833 C CA . GLY A 1 107 ? -1.697 -5.700 -13.629 1.00 92.75 107 GLY A CA 1
ATOM 834 C C . GLY A 1 107 ? -1.170 -5.292 -12.251 1.00 92.75 107 GLY A C 1
ATOM 835 O O . GLY A 1 107 ? -1.785 -5.615 -11.231 1.00 92.75 107 GLY A O 1
ATOM 836 N N . PHE A 1 108 ? -0.078 -4.524 -12.224 1.00 94.25 108 PHE A N 1
ATOM 837 C CA . PHE A 1 108 ? 0.481 -3.959 -10.997 1.00 94.25 108 PHE A CA 1
ATOM 838 C C . PHE A 1 108 ? -0.513 -3.006 -10.325 1.00 94.25 108 PHE A C 1
ATOM 840 O O . PHE A 1 108 ? -0.822 -3.170 -9.145 1.00 94.25 108 PHE A O 1
ATOM 847 N N . ALA A 1 109 ? -1.084 -2.064 -11.086 1.00 95.12 109 ALA A N 1
ATOM 848 C CA . ALA A 1 109 ? -2.079 -1.129 -10.563 1.00 95.12 109 ALA A CA 1
ATOM 849 C C . ALA A 1 109 ? -3.321 -1.840 -10.013 1.00 95.12 109 ALA A C 1
ATOM 851 O O . ALA A 1 109 ? -3.762 -1.510 -8.917 1.00 95.12 109 ALA A O 1
ATOM 852 N N . VAL A 1 110 ? -3.863 -2.839 -10.717 1.00 96.56 110 VAL A N 1
ATOM 853 C CA . VAL A 1 110 ? -5.026 -3.613 -10.241 1.00 96.56 110 VAL A CA 1
ATOM 854 C C . VAL A 1 110 ? -4.719 -4.328 -8.924 1.00 96.56 110 VAL A C 1
ATOM 856 O O . VAL A 1 110 ? -5.516 -4.261 -7.987 1.00 96.56 110 VAL A O 1
ATOM 859 N N . SER A 1 111 ? -3.552 -4.964 -8.823 1.00 96.69 111 SER A N 1
ATOM 860 C CA . SER A 1 111 ? -3.136 -5.672 -7.606 1.00 96.69 111 SER A CA 1
ATOM 861 C C . SER A 1 111 ? -2.944 -4.704 -6.434 1.00 96.69 111 SER A C 1
ATOM 863 O O . SER A 1 111 ? -3.401 -4.966 -5.320 1.00 96.69 111 SER A O 1
ATOM 865 N N . TYR A 1 112 ? -2.356 -3.533 -6.698 1.00 96.56 112 TYR A N 1
ATOM 866 C CA . TYR A 1 112 ? -2.200 -2.476 -5.703 1.00 96.56 112 TYR A CA 1
ATOM 867 C C . TYR A 1 112 ? -3.549 -1.895 -5.253 1.00 96.56 112 TYR A C 1
ATOM 869 O O . TYR A 1 112 ? -3.789 -1.743 -4.056 1.00 96.56 112 TYR A O 1
ATOM 877 N N . ILE A 1 113 ? -4.475 -1.633 -6.183 1.00 97.50 113 ILE A N 1
ATOM 878 C CA . ILE A 1 113 ? -5.841 -1.180 -5.876 1.00 97.50 113 ILE A CA 1
ATOM 879 C C . ILE A 1 113 ? -6.550 -2.194 -4.980 1.00 97.50 113 ILE A C 1
ATOM 881 O O . ILE A 1 113 ? -7.165 -1.795 -3.990 1.00 97.50 113 ILE A O 1
ATOM 885 N N . ALA A 1 114 ? -6.450 -3.491 -5.285 1.00 97.69 114 ALA A N 1
ATOM 886 C CA . ALA A 1 114 ? -7.042 -4.546 -4.468 1.00 97.69 114 ALA A CA 1
ATOM 887 C C . ALA A 1 114 ? -6.467 -4.532 -3.043 1.00 97.69 114 ALA A C 1
ATOM 889 O O . ALA A 1 114 ? -7.223 -4.459 -2.071 1.00 97.69 114 ALA A O 1
ATOM 890 N N . LEU A 1 115 ? -5.137 -4.495 -2.918 1.00 96.94 115 LEU A N 1
ATOM 891 C CA . LEU A 1 115 ? -4.433 -4.431 -1.637 1.00 96.94 115 LEU A CA 1
ATOM 892 C C . LEU A 1 115 ? -4.865 -3.214 -0.799 1.00 96.94 115 LEU A C 1
ATOM 894 O O . LEU A 1 115 ? -5.169 -3.338 0.389 1.00 96.94 115 LEU A O 1
ATOM 898 N N . ARG A 1 116 ? -4.958 -2.034 -1.422 1.00 95.94 116 ARG A N 1
ATOM 899 C CA . ARG A 1 116 ? -5.376 -0.791 -0.752 1.00 95.94 116 ARG A CA 1
ATOM 900 C C . ARG A 1 116 ? -6.864 -0.776 -0.410 1.00 95.94 116 ARG A C 1
ATOM 902 O O . ARG A 1 116 ? -7.238 -0.250 0.637 1.00 95.94 116 ARG A O 1
ATOM 909 N N . SER A 1 117 ? -7.706 -1.391 -1.234 1.00 96.94 117 SER A N 1
ATOM 910 C CA . SER A 1 117 ? -9.146 -1.511 -0.975 1.00 96.94 117 SER A CA 1
ATOM 911 C C . SER A 1 117 ? -9.432 -2.387 0.245 1.00 96.94 117 SER A C 1
ATOM 913 O O . SER A 1 117 ? -10.315 -2.060 1.037 1.00 96.94 117 SER A O 1
ATOM 915 N N . ILE A 1 118 ? -8.644 -3.450 0.452 1.00 96.25 118 ILE A N 1
ATOM 916 C CA . ILE A 1 118 ? -8.714 -4.284 1.663 1.00 96.25 118 ILE A CA 1
ATOM 917 C C . ILE A 1 118 ? -8.402 -3.443 2.906 1.00 96.25 118 ILE A C 1
ATOM 919 O O . ILE A 1 118 ? -9.173 -3.447 3.869 1.00 96.25 118 ILE A O 1
ATOM 923 N N . LEU A 1 119 ? -7.314 -2.668 2.875 1.00 93.81 119 LEU A N 1
ATOM 924 C CA . LEU A 1 119 ? -6.956 -1.780 3.982 1.00 93.81 119 LEU A CA 1
ATOM 925 C C . LEU A 1 119 ? -8.042 -0.720 4.235 1.00 93.81 119 LEU A C 1
ATOM 927 O O . LEU A 1 119 ? -8.400 -0.448 5.381 1.00 93.81 119 LEU A O 1
ATOM 931 N N . LEU A 1 120 ? -8.613 -0.141 3.177 1.00 94.69 120 LEU A N 1
ATOM 932 C CA . LEU A 1 120 ? -9.693 0.838 3.295 1.00 94.69 120 LEU A CA 1
ATOM 933 C C . LEU A 1 120 ? -10.951 0.227 3.934 1.00 94.69 120 LEU A C 1
ATOM 935 O O . LEU A 1 120 ? -11.580 0.866 4.779 1.00 94.69 120 LEU A O 1
ATOM 939 N N . ALA A 1 121 ? -11.288 -1.020 3.594 1.00 94.12 121 ALA A N 1
ATOM 940 C CA . ALA A 1 121 ? -12.388 -1.753 4.216 1.00 94.12 121 ALA A CA 1
ATOM 941 C C . ALA A 1 121 ? -12.147 -1.994 5.717 1.00 94.12 121 ALA A C 1
ATOM 943 O O . ALA A 1 121 ? -13.067 -1.829 6.525 1.00 94.12 121 ALA A O 1
ATOM 944 N N . LEU A 1 122 ? -10.906 -2.308 6.105 1.00 91.75 122 LEU A N 1
ATOM 945 C CA . LEU A 1 122 ? -10.497 -2.418 7.507 1.00 91.75 122 LEU A CA 1
ATOM 946 C C . LEU A 1 122 ? -10.681 -1.086 8.256 1.00 91.75 122 LEU A C 1
ATOM 948 O O . LEU A 1 122 ? -11.327 -1.052 9.306 1.00 91.75 122 LEU A O 1
ATOM 952 N N . TYR A 1 123 ? -10.233 0.036 7.687 1.00 90.56 123 TYR A N 1
ATOM 953 C CA . TYR A 1 123 ? -10.464 1.361 8.278 1.00 90.56 123 TYR A CA 1
ATOM 954 C C . TYR A 1 123 ? -11.952 1.729 8.360 1.00 90.56 123 TYR A C 1
ATOM 956 O O . TYR A 1 123 ? -12.401 2.236 9.388 1.00 90.56 123 TYR A O 1
ATOM 964 N N . ALA A 1 124 ? -12.750 1.435 7.330 1.00 91.06 124 ALA A N 1
ATOM 965 C CA . ALA A 1 124 ? -14.195 1.676 7.345 1.00 91.06 124 ALA A CA 1
ATOM 966 C C . ALA A 1 124 ? -14.902 0.869 8.446 1.00 91.06 124 ALA A C 1
ATOM 968 O O . ALA A 1 124 ? -15.861 1.334 9.071 1.00 91.06 124 ALA A O 1
ATOM 969 N N . ARG A 1 125 ? -14.417 -0.342 8.719 1.00 90.25 125 ARG A N 1
ATOM 970 C CA . ARG A 1 125 ? -14.888 -1.165 9.830 1.00 90.25 125 ARG A CA 1
ATOM 971 C C . ARG A 1 125 ? -14.482 -0.576 11.183 1.00 90.25 125 ARG A C 1
ATOM 973 O O . ARG A 1 125 ? -15.340 -0.441 12.056 1.00 90.25 125 ARG A O 1
ATOM 980 N N . ALA A 1 126 ? -13.219 -0.189 11.345 1.00 87.44 126 ALA A N 1
ATOM 981 C CA . ALA A 1 126 ? -12.721 0.444 12.565 1.00 87.44 126 ALA A CA 1
ATOM 982 C C . ALA A 1 126 ? -13.471 1.751 12.885 1.00 87.44 126 ALA A C 1
ATOM 984 O O . ALA A 1 126 ? -13.796 2.011 14.041 1.00 87.44 126 ALA A O 1
ATOM 985 N N . TRP A 1 127 ? -13.847 2.527 11.862 1.00 89.00 127 TRP A N 1
ATOM 986 C CA . TRP A 1 127 ? -14.640 3.752 12.012 1.00 89.00 127 TRP A CA 1
ATOM 987 C C . TRP A 1 127 ? -16.000 3.514 12.688 1.00 89.00 127 TRP A C 1
ATOM 989 O O . TRP A 1 127 ? -16.442 4.310 13.526 1.00 89.00 127 TRP A O 1
ATOM 999 N N . ARG A 1 128 ? -16.670 2.404 12.344 1.00 86.81 128 ARG A N 1
ATOM 1000 C CA . ARG A 1 128 ? -17.958 2.028 12.949 1.00 86.81 128 ARG A CA 1
ATOM 1001 C C . ARG A 1 128 ? -17.789 1.600 14.403 1.00 86.81 128 ARG A C 1
ATOM 1003 O O . ARG A 1 128 ? -18.607 1.977 15.236 1.00 86.81 128 ARG A O 1
ATOM 1010 N N . ALA A 1 129 ? -16.730 0.850 14.688 1.00 84.50 129 ALA A N 1
ATOM 1011 C CA . ALA A 1 129 ? -16.513 0.208 15.978 1.00 84.50 129 ALA A CA 1
ATOM 1012 C C . ALA A 1 129 ? -15.885 1.118 17.043 1.00 84.50 129 ALA A C 1
ATOM 1014 O O . ALA A 1 129 ? -16.164 0.944 18.225 1.00 84.50 129 ALA A O 1
ATOM 1015 N N . VAL A 1 130 ? -15.085 2.109 16.637 1.00 83.50 130 VAL A N 1
ATOM 1016 C CA . VAL A 1 130 ? -14.318 2.958 17.554 1.00 83.50 130 VAL A CA 1
ATOM 1017 C C . VAL A 1 130 ? -14.654 4.442 17.352 1.00 83.50 130 VAL A C 1
ATOM 1019 O O . VAL A 1 130 ? -13.996 5.127 16.562 1.00 83.50 130 VAL A O 1
ATOM 1022 N N . PRO A 1 131 ? -15.627 4.998 18.099 1.00 83.69 131 PRO A N 1
ATOM 1023 C CA . PRO A 1 131 ? -15.982 6.415 18.017 1.00 83.69 131 PRO A CA 1
ATOM 1024 C C . PRO A 1 131 ? -14.817 7.373 18.305 1.00 83.69 131 PRO A C 1
ATOM 1026 O O . PRO A 1 131 ? -14.660 8.368 17.600 1.00 83.69 131 PRO A O 1
ATOM 1029 N N . ALA A 1 132 ? -13.967 7.045 19.284 1.00 80.69 132 ALA A N 1
ATOM 1030 C CA . ALA A 1 132 ? -12.848 7.890 19.714 1.00 80.69 132 ALA A CA 1
ATOM 1031 C C . ALA A 1 132 ? -11.781 8.109 18.621 1.00 80.69 132 ALA A C 1
ATOM 1033 O O . ALA A 1 132 ? -11.158 9.167 18.566 1.00 80.69 132 ALA A O 1
ATOM 1034 N N . ALA A 1 133 ? -11.605 7.148 17.707 1.00 83.44 133 ALA A N 1
ATOM 1035 C CA . ALA A 1 133 ? -10.632 7.234 16.618 1.00 83.44 133 ALA A CA 1
ATOM 1036 C C . ALA A 1 133 ? -11.222 7.755 15.300 1.00 83.44 133 ALA A C 1
ATOM 1038 O O . ALA A 1 133 ? -10.478 7.949 14.336 1.00 83.44 133 ALA A O 1
ATOM 1039 N N . ARG A 1 134 ? -12.534 8.029 15.236 1.00 87.44 134 ARG A N 1
ATOM 1040 C CA . ARG A 1 134 ? -13.213 8.469 14.004 1.00 87.44 134 ARG A CA 1
ATOM 1041 C C . ARG A 1 134 ? -12.557 9.666 13.321 1.00 87.44 134 ARG A C 1
ATOM 1043 O O . ARG A 1 134 ? -12.392 9.579 12.111 1.00 87.44 134 ARG A O 1
ATOM 1050 N N . PRO A 1 135 ? -12.136 10.745 14.010 1.00 87.19 135 PRO A N 1
ATOM 1051 C CA . PRO A 1 135 ? -11.513 11.879 13.326 1.00 87.19 135 PRO A CA 1
ATOM 1052 C C . PRO A 1 135 ? -10.229 11.489 12.580 1.00 87.19 135 PRO A C 1
ATOM 1054 O O . PRO A 1 135 ? -9.998 11.937 11.457 1.00 87.19 135 PRO A O 1
ATOM 1057 N N . LEU A 1 136 ? -9.411 10.618 13.183 1.00 86.44 136 LEU A N 1
ATOM 1058 C CA . LEU A 1 136 ? -8.177 10.115 12.581 1.00 86.44 136 LEU A CA 1
ATOM 1059 C C . LEU A 1 136 ? -8.490 9.168 11.419 1.00 86.44 136 LEU A C 1
ATOM 1061 O O . LEU A 1 136 ? -7.947 9.333 10.328 1.00 86.44 136 LEU A O 1
ATOM 1065 N N . ILE A 1 137 ? -9.400 8.216 11.643 1.00 89.19 137 ILE A N 1
ATOM 1066 C CA . ILE A 1 137 ? -9.813 7.233 10.639 1.00 89.19 137 ILE A CA 1
ATOM 1067 C C . ILE A 1 137 ? -10.476 7.914 9.441 1.00 89.19 137 ILE A C 1
ATOM 1069 O O . ILE A 1 137 ? -10.185 7.540 8.316 1.00 89.19 137 ILE A O 1
ATOM 1073 N N . SER A 1 138 ? -11.317 8.930 9.641 1.00 90.12 138 SER A N 1
ATOM 1074 C CA . SER A 1 138 ? -11.937 9.679 8.545 1.00 90.12 138 SER A CA 1
ATOM 1075 C C . SER A 1 138 ? -10.893 10.404 7.697 1.00 90.12 138 SER A C 1
ATOM 1077 O O . SER A 1 138 ? -10.994 10.395 6.475 1.00 90.12 138 SER A O 1
ATOM 1079 N N . ARG A 1 139 ? -9.866 11.002 8.319 1.00 90.19 139 ARG A N 1
ATOM 1080 C CA . ARG A 1 139 ? -8.798 11.707 7.592 1.00 90.19 139 ARG A CA 1
ATOM 1081 C C . ARG A 1 139 ? -7.924 10.746 6.786 1.00 90.19 139 ARG A C 1
ATOM 1083 O O . ARG A 1 139 ? -7.689 10.990 5.607 1.00 90.19 139 ARG A O 1
ATOM 1090 N N . TYR A 1 140 ? -7.496 9.643 7.400 1.00 87.44 140 TYR A N 1
ATOM 1091 C CA . TYR A 1 140 ? -6.738 8.592 6.714 1.00 87.44 140 TYR A CA 1
ATOM 1092 C C . TYR A 1 140 ? -7.578 7.888 5.648 1.00 87.44 140 TYR A C 1
ATOM 1094 O O . TYR A 1 140 ? -7.118 7.707 4.530 1.00 87.44 140 TYR A O 1
ATOM 1102 N N . GLY A 1 141 ? -8.824 7.545 5.969 1.00 90.25 141 GLY A N 1
ATOM 1103 C CA . GLY A 1 141 ? -9.760 6.882 5.070 1.00 90.25 141 GLY A CA 1
ATOM 1104 C C . GLY A 1 141 ? -10.084 7.728 3.845 1.00 90.25 141 GLY A C 1
ATOM 1105 O O . GLY A 1 141 ? -10.051 7.205 2.739 1.00 90.25 141 GLY A O 1
ATOM 1106 N N . LEU A 1 142 ? -10.314 9.036 4.006 1.00 93.06 142 LEU A N 1
ATOM 1107 C CA . LEU A 1 142 ? -10.514 9.940 2.872 1.00 93.06 142 LEU A CA 1
ATOM 1108 C C . LEU A 1 142 ? -9.251 10.049 2.009 1.00 93.06 142 LEU A C 1
ATOM 1110 O O . LEU A 1 142 ? -9.341 9.977 0.785 1.00 93.06 142 LEU A O 1
ATOM 1114 N N . GLY A 1 143 ? -8.078 10.184 2.635 1.00 93.62 143 GLY A N 1
ATOM 1115 C CA . GLY A 1 143 ? -6.799 10.222 1.927 1.00 93.62 143 GLY A CA 1
ATOM 1116 C C . GLY A 1 143 ? -6.543 8.952 1.116 1.00 93.62 143 GLY A C 1
ATOM 1117 O O . GLY A 1 143 ? -6.300 9.024 -0.085 1.00 93.62 143 GLY A O 1
ATOM 1118 N N . TYR A 1 144 ? -6.698 7.788 1.745 1.00 93.19 144 TYR A N 1
ATOM 1119 C CA . TYR A 1 144 ? -6.526 6.483 1.109 1.00 93.19 144 TYR A CA 1
ATOM 1120 C C . TYR A 1 144 ? -7.575 6.217 0.028 1.00 93.19 144 TYR A C 1
ATOM 1122 O O . TYR A 1 144 ? -7.227 5.722 -1.039 1.00 93.19 144 TYR A O 1
ATOM 1130 N N . ALA A 1 145 ? -8.840 6.585 0.248 1.00 95.75 145 ALA A N 1
ATOM 1131 C CA . ALA A 1 145 ? -9.880 6.483 -0.775 1.00 95.75 145 ALA A CA 1
ATOM 1132 C C . ALA A 1 145 ? -9.563 7.363 -1.992 1.00 95.75 145 ALA A C 1
ATOM 1134 O O . ALA A 1 145 ? -9.730 6.926 -3.128 1.00 95.75 145 ALA A O 1
ATOM 1135 N N . THR A 1 146 ? -9.053 8.575 -1.760 1.00 96.94 146 THR A N 1
ATOM 1136 C CA . THR A 1 146 ? -8.633 9.487 -2.831 1.00 96.94 146 THR A CA 1
ATOM 1137 C C . THR A 1 146 ? -7.441 8.915 -3.597 1.00 96.94 146 THR A C 1
ATOM 1139 O O . THR A 1 146 ? -7.462 8.894 -4.825 1.00 96.94 146 THR A O 1
ATOM 1142 N N . ALA A 1 147 ? -6.437 8.374 -2.900 1.00 96.12 147 ALA A N 1
ATOM 1143 C CA . ALA A 1 147 ? -5.307 7.702 -3.535 1.00 96.12 147 ALA A CA 1
ATOM 1144 C C . ALA A 1 147 ? -5.773 6.508 -4.385 1.00 96.12 147 ALA A C 1
ATOM 1146 O O . ALA A 1 147 ? -5.398 6.405 -5.551 1.00 96.12 147 ALA A O 1
ATOM 1147 N N . VAL A 1 148 ? -6.650 5.647 -3.855 1.00 97.06 148 VAL A N 1
ATOM 1148 C CA . VAL A 1 148 ? -7.235 4.520 -4.603 1.00 97.06 148 VAL A CA 1
ATOM 1149 C C . VAL A 1 148 ? -7.992 5.003 -5.841 1.00 97.06 148 VAL A C 1
ATOM 1151 O O . VAL A 1 148 ? -7.817 4.426 -6.910 1.00 97.06 148 VAL A O 1
ATOM 1154 N N . ALA A 1 149 ? -8.778 6.076 -5.738 1.00 97.75 149 ALA A N 1
ATOM 1155 C CA . ALA A 1 149 ? -9.473 6.648 -6.889 1.00 97.75 149 ALA A CA 1
ATOM 1156 C C . ALA A 1 149 ? -8.491 7.109 -7.979 1.00 97.75 149 ALA A C 1
ATOM 1158 O O . ALA A 1 149 ? -8.707 6.822 -9.154 1.00 97.75 149 ALA A O 1
ATOM 1159 N N . ILE A 1 150 ? -7.376 7.744 -7.602 1.00 97.31 150 ILE A N 1
ATOM 1160 C CA . ILE A 1 150 ? -6.319 8.140 -8.546 1.00 97.31 150 ILE A CA 1
ATOM 1161 C C . ILE A 1 150 ? -5.697 6.908 -9.222 1.00 97.31 150 ILE A C 1
ATOM 1163 O O . ILE A 1 150 ? -5.509 6.903 -10.440 1.00 97.31 150 ILE A O 1
ATOM 1167 N N . TRP A 1 151 ? -5.430 5.838 -8.467 1.00 97.06 151 TRP A N 1
ATOM 1168 C CA . TRP A 1 151 ? -4.944 4.574 -9.031 1.00 97.06 151 TRP A CA 1
ATOM 1169 C C . TRP A 1 151 ? -5.942 3.954 -10.013 1.00 97.06 151 TRP A C 1
ATOM 1171 O O . TRP A 1 151 ? -5.538 3.509 -11.086 1.00 97.06 151 TRP A O 1
ATOM 1181 N N . VAL A 1 152 ? -7.239 3.969 -9.699 1.00 97.44 152 VAL A N 1
ATOM 1182 C CA . VAL A 1 152 ? -8.295 3.487 -10.604 1.00 97.44 152 VAL A CA 1
ATOM 1183 C C . VAL A 1 152 ? -8.334 4.319 -11.886 1.00 97.44 152 VAL A C 1
ATOM 1185 O O . VAL A 1 152 ? -8.345 3.750 -12.974 1.00 97.44 152 VAL A O 1
ATOM 1188 N N . ILE A 1 153 ? -8.278 5.650 -11.783 1.00 97.00 153 ILE A N 1
ATOM 1189 C CA . ILE A 1 153 ? -8.233 6.551 -12.947 1.00 97.00 153 ILE A CA 1
ATOM 1190 C C . ILE A 1 153 ? -6.998 6.262 -13.814 1.00 97.00 153 ILE A C 1
ATOM 1192 O O . ILE A 1 153 ? -7.086 6.282 -15.041 1.00 97.00 153 ILE A O 1
ATOM 1196 N N . SER A 1 154 ? -5.862 5.914 -13.201 1.00 95.56 154 SER A N 1
ATOM 1197 C CA . SER A 1 154 ? -4.630 5.582 -13.929 1.00 95.56 154 SER A CA 1
ATOM 1198 C C . SER A 1 154 ? -4.755 4.371 -14.863 1.00 95.56 154 SER A C 1
ATOM 1200 O O . SER A 1 154 ? -3.991 4.268 -15.823 1.00 95.56 154 SER A O 1
ATOM 1202 N N . LEU A 1 155 ? -5.725 3.477 -14.631 1.00 94.31 155 LEU A N 1
ATOM 1203 C CA . LEU A 1 155 ? -5.979 2.328 -15.506 1.00 94.31 155 LEU A CA 1
ATOM 1204 C C . LEU A 1 155 ? -6.522 2.742 -16.878 1.00 94.31 155 LEU A C 1
ATOM 1206 O O . LEU A 1 155 ? -6.310 2.020 -17.847 1.00 94.31 155 LEU A O 1
ATOM 1210 N N . ALA A 1 156 ? -7.185 3.898 -16.969 1.00 94.38 156 ALA A N 1
ATOM 1211 C CA . ALA A 1 156 ? -7.725 4.425 -18.221 1.00 94.38 156 ALA A CA 1
ATOM 1212 C C . ALA A 1 156 ? -6.684 5.179 -19.068 1.00 94.38 156 ALA A C 1
ATOM 1214 O O . ALA A 1 156 ? -6.978 5.552 -20.199 1.00 94.38 156 ALA A O 1
ATOM 1215 N N . LEU A 1 157 ? -5.488 5.430 -18.523 1.00 92.19 157 LEU A N 1
ATOM 1216 C CA . LEU A 1 157 ? -4.418 6.168 -19.191 1.00 92.19 157 LEU A CA 1
ATOM 1217 C C . LEU A 1 157 ? -3.246 5.249 -19.518 1.00 92.19 157 LEU A C 1
ATOM 1219 O O . LEU A 1 157 ? -2.946 4.333 -18.752 1.00 92.19 157 LEU A O 1
ATOM 1223 N N . ASP A 1 158 ? -2.539 5.547 -20.602 1.00 89.38 158 ASP A N 1
ATOM 1224 C CA . ASP A 1 158 ? -1.293 4.874 -20.963 1.00 89.38 158 ASP A CA 1
ATOM 1225 C C . ASP A 1 158 ? -0.066 5.556 -20.332 1.00 89.38 158 ASP A C 1
ATOM 1227 O O . ASP A 1 158 ? -0.141 6.630 -19.718 1.00 89.38 158 ASP A O 1
ATOM 1231 N N . ALA A 1 159 ? 1.094 4.907 -20.440 1.00 86.19 159 ALA A N 1
ATOM 1232 C CA . ALA A 1 159 ? 2.361 5.533 -20.079 1.00 86.19 159 ALA A CA 1
ATOM 1233 C C . ALA A 1 159 ? 2.648 6.726 -21.022 1.00 86.19 159 ALA A C 1
ATOM 1235 O O . ALA A 1 159 ? 2.370 6.626 -22.215 1.00 86.19 159 ALA A O 1
ATOM 1236 N N . PRO A 1 160 ? 3.200 7.854 -20.529 1.00 90.19 160 PRO A N 1
ATOM 1237 C CA . PRO A 1 160 ? 3.726 8.086 -19.178 1.00 90.19 160 PRO A CA 1
ATOM 1238 C C . PRO A 1 160 ? 2.697 8.622 -18.166 1.00 90.19 160 PRO A C 1
ATOM 1240 O O . PRO A 1 160 ? 2.980 8.640 -16.968 1.00 90.19 160 PRO A O 1
ATOM 1243 N N . ALA A 1 161 ? 1.508 9.044 -18.612 1.00 92.31 161 ALA A N 1
ATOM 1244 C CA . ALA A 1 161 ? 0.505 9.691 -17.759 1.00 92.31 161 ALA A CA 1
ATOM 1245 C C . ALA A 1 161 ? 0.069 8.806 -16.578 1.00 92.31 161 ALA A C 1
ATOM 1247 O O . ALA A 1 161 ? -0.105 9.297 -15.461 1.00 92.31 161 ALA A O 1
ATOM 1248 N N . ARG A 1 162 ? -0.017 7.486 -16.793 1.00 93.38 162 ARG A N 1
ATOM 1249 C CA . ARG A 1 162 ? -0.264 6.500 -15.731 1.00 93.38 162 ARG A CA 1
ATOM 1250 C C . ARG A 1 162 ? 0.733 6.616 -14.572 1.00 93.38 162 ARG A C 1
ATOM 1252 O O . ARG A 1 162 ? 0.317 6.671 -13.419 1.00 93.38 162 ARG A O 1
ATOM 1259 N N . TYR A 1 163 ? 2.030 6.702 -14.866 1.00 92.31 163 TYR A N 1
ATOM 1260 C CA . TYR A 1 163 ? 3.078 6.767 -13.841 1.00 92.31 163 TYR A CA 1
ATOM 1261 C C . TYR A 1 163 ? 3.076 8.096 -13.082 1.00 92.31 163 TYR A C 1
ATOM 1263 O O . TYR A 1 163 ? 3.351 8.118 -11.883 1.00 92.31 163 TYR A O 1
ATOM 1271 N N . VAL A 1 164 ? 2.694 9.194 -13.744 1.00 94.50 164 VAL A N 1
ATOM 1272 C CA . VAL A 1 164 ? 2.491 10.487 -13.074 1.00 94.50 164 VAL A CA 1
ATOM 1273 C C . VAL A 1 164 ? 1.373 10.377 -12.036 1.00 94.50 164 VAL A C 1
ATOM 1275 O O . VAL A 1 164 ? 1.554 10.801 -10.896 1.00 94.50 164 VAL A O 1
ATOM 1278 N N . LEU A 1 165 ? 0.245 9.745 -12.380 1.00 95.56 165 LEU A N 1
ATOM 1279 C CA . LEU A 1 165 ? -0.840 9.522 -11.421 1.00 95.56 165 LEU A CA 1
ATOM 1280 C C . LEU A 1 165 ? -0.424 8.616 -10.259 1.00 95.56 165 LEU A C 1
ATOM 1282 O O . LEU A 1 165 ? -0.820 8.876 -9.123 1.00 95.56 165 LEU A O 1
ATOM 1286 N N . TRP A 1 166 ? 0.400 7.596 -10.505 1.00 95.56 166 TRP A N 1
ATOM 1287 C CA . TRP A 1 166 ? 0.939 6.756 -9.431 1.00 95.56 166 TRP A CA 1
ATOM 1288 C C . TRP A 1 166 ? 1.786 7.576 -8.460 1.00 95.56 166 TRP A C 1
ATOM 1290 O O . TRP A 1 166 ? 1.575 7.499 -7.251 1.00 95.56 166 TRP A O 1
ATOM 1300 N N . ALA A 1 167 ? 2.689 8.412 -8.981 1.00 95.00 167 ALA A N 1
ATOM 1301 C CA . ALA A 1 167 ? 3.515 9.293 -8.164 1.00 95.00 167 ALA A CA 1
ATOM 1302 C C . ALA A 1 167 ? 2.660 10.264 -7.332 1.00 95.00 167 ALA A C 1
ATOM 1304 O O . ALA A 1 167 ? 2.909 10.429 -6.139 1.00 95.00 167 ALA A O 1
ATOM 1305 N N . VAL A 1 168 ? 1.611 10.848 -7.923 1.00 96.44 168 VAL A N 1
ATOM 1306 C CA . VAL A 1 168 ? 0.668 11.728 -7.212 1.00 96.44 168 VAL A CA 1
ATOM 1307 C C . VAL A 1 168 ? -0.071 10.976 -6.102 1.00 96.44 168 VAL A C 1
ATOM 1309 O O . VAL A 1 168 ? -0.156 11.473 -4.979 1.00 96.44 168 VAL A O 1
ATOM 1312 N N . ALA A 1 169 ? -0.576 9.772 -6.376 1.00 96.19 169 ALA A N 1
ATOM 1313 C CA . ALA A 1 169 ? -1.282 8.966 -5.381 1.00 96.19 169 ALA A CA 1
ATOM 1314 C C . ALA A 1 169 ? -0.371 8.557 -4.211 1.00 96.19 169 ALA A C 1
ATOM 1316 O O . ALA A 1 169 ? -0.776 8.616 -3.052 1.00 96.19 169 ALA A O 1
ATOM 1317 N N . VAL A 1 170 ? 0.874 8.183 -4.505 1.00 94.88 170 VAL A N 1
ATOM 1318 C CA . VAL A 1 170 ? 1.879 7.839 -3.493 1.00 94.88 170 VAL A CA 1
ATOM 1319 C C . VAL A 1 170 ? 2.281 9.063 -2.671 1.00 94.88 170 VAL A C 1
ATOM 1321 O O . VAL A 1 170 ? 2.354 8.980 -1.447 1.00 94.88 170 VAL A O 1
ATOM 1324 N N . ALA A 1 171 ? 2.502 10.212 -3.313 1.00 95.31 171 ALA A N 1
ATOM 1325 C CA . ALA A 1 171 ? 2.806 11.460 -2.619 1.00 95.31 171 ALA A CA 1
ATOM 1326 C C . ALA A 1 171 ? 1.664 11.868 -1.677 1.00 95.31 171 ALA A C 1
ATOM 1328 O O . ALA A 1 171 ? 1.912 12.294 -0.547 1.00 95.31 171 ALA A O 1
ATOM 1329 N N . LEU A 1 172 ? 0.414 11.671 -2.108 1.00 94.81 172 LEU A N 1
ATOM 1330 C CA . LEU A 1 172 ? -0.755 11.863 -1.259 1.00 94.81 172 LEU A CA 1
ATOM 1331 C C . LEU A 1 172 ? -0.699 10.943 -0.033 1.00 94.81 172 LEU A C 1
ATOM 1333 O O . LEU A 1 172 ? -0.802 11.442 1.087 1.00 94.81 172 LEU A O 1
ATOM 1337 N N . ASP A 1 173 ? -0.468 9.642 -0.217 1.00 92.31 173 ASP A N 1
ATOM 1338 C CA . ASP A 1 173 ? -0.365 8.679 0.887 1.00 92.31 173 ASP A CA 1
ATOM 1339 C C . ASP A 1 173 ? 0.756 9.039 1.883 1.00 92.31 173 ASP A C 1
ATOM 1341 O O . ASP A 1 173 ? 0.542 9.009 3.099 1.00 92.31 173 ASP A O 1
ATOM 1345 N N . LEU A 1 174 ? 1.929 9.442 1.381 1.00 91.19 174 LEU A N 1
ATOM 1346 C CA . LEU A 1 174 ? 3.084 9.855 2.190 1.00 91.19 174 LEU A CA 1
ATOM 1347 C C . LEU A 1 174 ? 2.867 11.187 2.922 1.00 91.19 174 LEU A C 1
ATOM 1349 O O . LEU A 1 174 ? 3.467 11.421 3.971 1.00 91.19 174 LEU A O 1
ATOM 1353 N N . SER A 1 175 ? 1.992 12.054 2.410 1.00 90.81 175 SER A N 1
ATOM 1354 C CA . SER A 1 175 ? 1.652 13.323 3.062 1.00 90.81 175 SER A CA 1
ATOM 1355 C C . SER A 1 175 ? 0.713 13.152 4.266 1.00 90.81 175 SER A C 1
ATOM 1357 O O . SER A 1 175 ? 0.656 14.023 5.137 1.00 90.81 175 SER A O 1
ATOM 1359 N N . LEU A 1 176 ? -0.010 12.029 4.371 1.00 87.94 176 LEU A N 1
ATOM 1360 C CA . LEU A 1 176 ? -1.025 11.839 5.413 1.00 87.94 176 LEU A CA 1
ATOM 1361 C C . LEU A 1 176 ? -0.461 11.833 6.845 1.00 87.94 176 LEU A C 1
ATOM 1363 O O . LEU A 1 176 ? -1.060 12.515 7.687 1.00 87.94 176 LEU A O 1
ATOM 1367 N N . PRO A 1 177 ? 0.650 11.132 7.164 1.00 84.88 177 PRO A N 1
ATOM 1368 C CA . PRO A 1 177 ? 1.238 11.158 8.502 1.00 84.88 177 PRO A CA 1
ATOM 1369 C C . PRO A 1 177 ? 1.643 12.556 8.996 1.00 84.88 177 PRO A C 1
ATOM 1371 O O . PRO A 1 177 ? 1.114 12.963 10.038 1.00 84.88 177 PRO A O 1
ATOM 1374 N N . PRO A 1 178 ? 2.483 13.345 8.288 1.00 84.75 178 PRO A N 1
ATOM 1375 C CA . PRO A 1 178 ? 2.879 14.665 8.781 1.00 84.75 178 PRO A CA 1
ATOM 1376 C C . PRO A 1 178 ? 1.672 15.601 8.928 1.00 84.75 178 PRO A C 1
ATOM 1378 O O . PRO A 1 178 ? 1.543 16.294 9.943 1.00 84.75 178 PRO A O 1
ATOM 1381 N N . LEU A 1 179 ? 0.713 15.536 7.997 1.00 83.06 179 LEU A N 1
ATOM 1382 C CA . LEU A 1 179 ? -0.520 16.329 8.031 1.00 83.06 179 LEU A CA 1
ATOM 1383 C C . LEU A 1 179 ? -1.515 15.902 9.120 1.00 83.06 179 LEU A C 1
ATOM 1385 O O . LEU A 1 179 ? -2.491 16.618 9.364 1.00 83.06 179 LEU A O 1
ATOM 1389 N N . SER A 1 180 ? -1.311 14.749 9.758 1.00 83.69 180 SER A N 1
ATOM 1390 C CA . SER A 1 180 ? -2.216 14.188 10.770 1.00 83.69 180 SER A CA 1
ATOM 1391 C C . SER A 1 180 ? -1.557 14.026 12.140 1.00 83.69 180 SER A C 1
ATOM 1393 O O . SER A 1 180 ? -2.174 13.469 13.047 1.00 83.69 180 SER A O 1
ATOM 1395 N N . THR A 1 181 ? -0.350 14.570 12.331 1.00 79.94 181 THR A N 1
ATOM 1396 C CA . THR A 1 181 ? 0.449 14.457 13.565 1.00 79.94 181 THR A CA 1
ATOM 1397 C C . THR A 1 181 ? -0.351 14.775 14.835 1.00 79.94 181 THR A C 1
ATOM 1399 O O . THR A 1 181 ? -0.273 14.053 15.828 1.00 79.94 181 THR A O 1
ATOM 1402 N N . ARG A 1 182 ? -1.181 15.829 14.808 1.00 77.00 182 ARG A N 1
ATOM 1403 C CA . ARG A 1 182 ? -2.019 16.224 15.957 1.00 77.00 182 ARG A CA 1
ATOM 1404 C C . ARG A 1 182 ? -3.081 15.180 16.310 1.00 77.00 182 ARG A C 1
ATOM 1406 O O . ARG A 1 182 ? -3.395 15.021 17.483 1.00 77.00 182 ARG A O 1
ATOM 1413 N N . LEU A 1 183 ? -3.642 14.496 15.311 1.00 76.69 183 LEU A N 1
ATOM 1414 C CA . LEU A 1 183 ? -4.653 13.459 15.517 1.00 76.69 183 LEU A CA 1
ATOM 1415 C C . LEU A 1 183 ? -4.011 12.138 15.945 1.00 76.69 183 LEU A C 1
ATOM 1417 O O . LEU A 1 183 ? -4.556 11.468 16.815 1.00 76.69 183 LEU A O 1
ATOM 1421 N N . ILE A 1 184 ? -2.844 11.800 15.389 1.00 77.44 184 ILE A N 1
ATOM 1422 C CA . ILE A 1 184 ? -2.073 10.612 15.783 1.00 77.44 184 ILE A CA 1
ATOM 1423 C C . ILE A 1 184 ? -1.739 10.668 17.279 1.00 77.44 184 ILE A C 1
ATOM 1425 O O . ILE A 1 184 ? -1.946 9.694 17.989 1.00 77.44 184 ILE A O 1
ATOM 1429 N N . ARG A 1 185 ? -1.326 11.834 17.797 1.00 71.69 185 ARG A N 1
ATOM 1430 C CA . ARG A 1 185 ? -1.040 12.011 19.234 1.00 71.69 185 ARG A CA 1
ATOM 1431 C C . ARG A 1 185 ? -2.249 11.800 20.156 1.00 71.69 185 ARG A C 1
ATOM 1433 O O . ARG A 1 185 ? -2.053 11.555 21.337 1.00 71.69 185 ARG A O 1
ATOM 1440 N N . ARG A 1 186 ? -3.481 11.918 19.647 1.00 67.69 186 ARG A N 1
ATOM 1441 C CA . ARG A 1 186 ? -4.714 11.701 20.431 1.00 67.69 186 ARG A CA 1
ATOM 1442 C C . ARG A 1 186 ? -5.134 10.234 20.499 1.00 67.69 186 ARG A C 1
ATOM 1444 O O . ARG A 1 186 ? -5.943 9.888 21.349 1.00 67.69 186 ARG A O 1
ATOM 1451 N N . VAL A 1 187 ? -4.612 9.401 19.602 1.00 65.31 187 VAL A N 1
ATOM 1452 C CA . VAL A 1 187 ? -4.854 7.955 19.557 1.00 65.31 187 VAL A CA 1
ATOM 1453 C C . VAL A 1 187 ? -3.482 7.282 19.461 1.00 65.31 187 VAL A C 1
ATOM 1455 O O . VAL A 1 187 ? -3.087 6.862 18.369 1.00 65.31 187 VAL A O 1
ATOM 1458 N N . PRO A 1 188 ? -2.696 7.305 20.555 1.00 60.44 188 PRO A N 1
ATOM 1459 C CA . PRO A 1 188 ? -1.326 6.825 20.523 1.00 60.44 188 PRO A CA 1
ATOM 1460 C C . PRO A 1 188 ? -1.280 5.331 20.195 1.00 60.44 188 PRO A C 1
ATOM 1462 O O . PRO A 1 188 ? -2.092 4.545 20.670 1.00 60.44 188 PRO A O 1
ATOM 1465 N N . THR A 1 189 ? -0.310 4.973 19.364 1.00 57.97 189 THR A N 1
ATOM 1466 C CA . THR A 1 189 ? 0.166 3.606 19.147 1.00 57.97 189 THR A CA 1
ATOM 1467 C C . THR A 1 189 ? 1.130 3.232 20.266 1.00 57.97 189 THR A C 1
ATOM 1469 O O . THR A 1 189 ? 1.983 4.051 20.626 1.00 57.97 189 THR A O 1
ATOM 1472 N N . HIS A 1 190 ? 1.043 2.021 20.806 1.00 55.34 190 HIS A N 1
ATOM 1473 C CA . HIS A 1 190 ? 2.018 1.532 21.780 1.00 55.34 190 HIS A CA 1
ATOM 1474 C C . HIS A 1 190 ? 3.345 1.255 21.071 1.00 55.34 190 HIS A C 1
ATOM 1476 O O . HIS A 1 190 ? 3.448 0.375 20.226 1.00 55.34 190 HIS A O 1
ATOM 1482 N N . GLY A 1 191 ? 4.386 2.017 21.411 1.00 49.53 191 GLY A N 1
ATOM 1483 C CA . GLY A 1 191 ? 5.671 1.989 20.701 1.00 49.53 191 GLY A CA 1
ATOM 1484 C C . GLY A 1 191 ? 6.446 0.662 20.757 1.00 49.53 191 GLY A C 1
ATOM 1485 O O . GLY A 1 191 ? 7.387 0.503 19.987 1.00 49.53 191 GLY A O 1
ATOM 1486 N N . GLY A 1 192 ? 6.080 -0.284 21.631 1.00 51.69 192 GLY A N 1
ATOM 1487 C CA . GLY A 1 192 ? 6.793 -1.559 21.790 1.00 51.69 192 GLY A CA 1
ATOM 1488 C C . GLY A 1 192 ? 6.672 -2.483 20.574 1.00 51.69 192 GLY A C 1
ATOM 1489 O O . GLY A 1 192 ? 7.683 -2.908 20.020 1.00 51.69 192 GLY A O 1
ATOM 1490 N N . HIS A 1 193 ? 5.450 -2.724 20.093 1.00 57.94 193 HIS A N 1
ATOM 1491 C CA . HIS A 1 193 ? 5.211 -3.656 18.984 1.00 57.94 193 HIS A CA 1
ATOM 1492 C C . HIS A 1 193 ? 5.595 -3.094 17.623 1.00 57.94 193 HIS A C 1
ATOM 1494 O O . HIS A 1 193 ? 6.076 -3.834 16.765 1.00 57.94 193 HIS A O 1
ATOM 1500 N N . ILE A 1 194 ? 5.436 -1.784 17.409 1.00 59.41 194 ILE A N 1
ATOM 1501 C CA . ILE A 1 194 ? 5.917 -1.175 16.170 1.00 59.41 194 ILE A CA 1
ATOM 1502 C C . ILE A 1 194 ? 7.441 -1.329 16.069 1.00 59.41 194 ILE A C 1
ATOM 1504 O O . ILE A 1 194 ? 7.935 -1.738 15.029 1.00 59.41 194 ILE A O 1
ATOM 1508 N N . VAL A 1 195 ? 8.201 -1.127 17.149 1.00 61.03 195 VAL A N 1
ATOM 1509 C CA . VAL A 1 195 ? 9.658 -1.339 17.122 1.00 61.03 195 VAL A CA 1
ATOM 1510 C C . VAL A 1 195 ? 10.005 -2.811 16.882 1.00 61.03 195 VAL A C 1
ATOM 1512 O O . VAL A 1 195 ? 10.883 -3.096 16.070 1.00 61.03 195 VAL A O 1
ATOM 1515 N N . GLU A 1 196 ? 9.283 -3.741 17.508 1.00 65.19 196 GLU A N 1
ATOM 1516 C CA . GLU A 1 196 ? 9.470 -5.182 17.304 1.00 65.19 196 GLU A CA 1
ATOM 1517 C C . GLU A 1 196 ? 9.241 -5.588 15.841 1.00 65.19 196 GLU A C 1
ATOM 1519 O O . GLU A 1 196 ? 10.094 -6.230 15.233 1.00 65.19 196 GLU A O 1
ATOM 1524 N N . ARG A 1 197 ? 8.145 -5.136 15.223 1.00 71.00 197 ARG A N 1
ATOM 1525 C CA . ARG A 1 197 ? 7.833 -5.444 13.818 1.00 71.00 197 ARG A CA 1
ATOM 1526 C C . ARG A 1 197 ? 8.804 -4.811 12.838 1.00 71.00 197 ARG A C 1
ATOM 1528 O O . ARG A 1 197 ? 9.172 -5.437 11.850 1.00 71.00 197 ARG A O 1
ATOM 1535 N N . TRP A 1 198 ? 9.250 -3.589 13.108 1.00 74.44 198 TRP A N 1
ATOM 1536 C CA . TRP A 1 198 ? 10.281 -2.951 12.295 1.00 74.44 198 TRP A CA 1
ATOM 1537 C C . TRP A 1 198 ? 11.621 -3.679 12.415 1.00 74.44 198 TRP A C 1
ATOM 1539 O O . TRP A 1 198 ? 12.302 -3.863 11.406 1.00 74.44 198 TRP A O 1
ATOM 1549 N N . GLY A 1 199 ? 11.974 -4.143 13.616 1.00 72.44 199 GLY A N 1
ATOM 1550 C CA . GLY A 1 199 ? 13.149 -4.976 13.855 1.00 72.44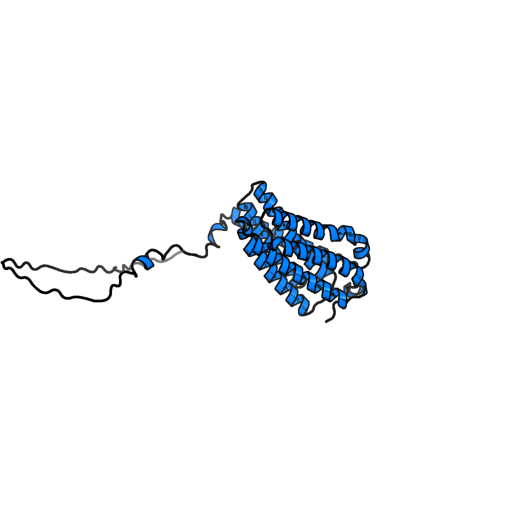 199 GLY A CA 1
ATOM 1551 C C . GLY A 1 199 ? 13.062 -6.319 13.132 1.00 72.44 199 GLY A C 1
ATOM 1552 O O . GLY A 1 199 ? 13.991 -6.681 12.418 1.00 72.44 199 GLY A O 1
ATOM 1553 N N . LEU A 1 200 ? 11.930 -7.018 13.243 1.00 75.94 200 LEU A N 1
ATOM 1554 C CA . LEU A 1 200 ? 11.682 -8.305 12.588 1.00 75.94 200 LEU A CA 1
ATOM 1555 C C . LEU A 1 200 ? 11.700 -8.186 11.066 1.00 75.94 200 LEU A C 1
ATOM 1557 O O . LEU A 1 200 ? 12.406 -8.938 10.403 1.00 75.94 200 LEU A O 1
ATOM 1561 N N . PHE A 1 201 ? 10.991 -7.207 10.509 1.00 75.81 201 PHE A N 1
ATOM 1562 C CA . PHE A 1 201 ? 11.013 -6.942 9.075 1.00 75.81 201 PHE A CA 1
ATOM 1563 C C . PHE A 1 201 ? 12.438 -6.653 8.585 1.00 75.81 201 PHE A C 1
ATOM 1565 O O . PHE A 1 201 ? 12.895 -7.254 7.615 1.00 75.81 201 PHE A O 1
ATOM 1572 N N . THR A 1 202 ? 13.176 -5.795 9.299 1.00 78.31 202 THR A N 1
ATOM 1573 C CA . THR A 1 202 ? 14.572 -5.478 8.965 1.00 78.31 202 THR A CA 1
ATOM 1574 C C . THR A 1 202 ? 15.459 -6.720 9.041 1.00 78.31 202 THR A C 1
ATOM 1576 O O . THR A 1 202 ? 16.245 -6.959 8.130 1.00 78.31 202 THR A O 1
ATOM 1579 N N . LEU A 1 203 ? 15.309 -7.549 10.078 1.00 79.81 203 LEU A N 1
ATOM 1580 C CA . LEU A 1 203 ? 16.052 -8.803 10.225 1.00 79.81 203 LEU A CA 1
ATOM 1581 C C . LEU A 1 203 ? 15.764 -9.783 9.085 1.00 79.81 203 LEU A C 1
ATOM 1583 O O . LEU A 1 203 ? 16.698 -10.404 8.588 1.00 79.81 203 LEU A O 1
ATOM 1587 N N . ILE A 1 204 ? 14.511 -9.905 8.642 1.00 80.75 204 ILE A N 1
ATOM 1588 C CA . ILE A 1 204 ? 14.145 -10.801 7.536 1.00 80.75 204 ILE A CA 1
ATOM 1589 C C . ILE A 1 204 ? 14.726 -10.285 6.210 1.00 80.75 204 ILE A C 1
ATOM 1591 O O . ILE A 1 204 ? 15.325 -11.063 5.471 1.00 80.75 204 ILE A O 1
ATOM 1595 N N . VAL A 1 205 ? 14.624 -8.982 5.924 1.00 77.56 205 VAL A N 1
ATOM 1596 C CA . VAL A 1 205 ? 15.209 -8.374 4.711 1.00 77.56 205 VAL A CA 1
ATOM 1597 C C . VAL A 1 205 ? 16.735 -8.521 4.689 1.00 77.56 205 VAL A C 1
ATOM 1599 O O . VAL A 1 205 ? 17.324 -8.866 3.660 1.00 77.56 205 VAL A O 1
ATOM 1602 N N . LEU A 1 206 ? 17.390 -8.293 5.831 1.00 79.56 206 LEU A N 1
ATOM 1603 C CA . LEU A 1 206 ? 18.826 -8.523 5.973 1.00 79.56 206 LEU A CA 1
ATOM 1604 C C . LEU A 1 206 ? 19.167 -10.009 5.808 1.00 79.56 206 LEU A C 1
ATOM 1606 O O . LEU A 1 206 ? 20.147 -10.331 5.142 1.00 79.56 206 LEU A O 1
ATOM 1610 N N . GLY A 1 207 ? 18.347 -10.908 6.357 1.00 80.88 207 GLY A N 1
ATOM 1611 C CA . GLY A 1 207 ? 18.492 -12.353 6.205 1.00 80.88 207 GLY A CA 1
ATOM 1612 C C . GLY A 1 207 ? 18.463 -12.793 4.742 1.00 80.88 207 GLY A C 1
ATOM 1613 O O . GLY A 1 207 ? 19.360 -13.515 4.313 1.00 80.88 207 GLY A O 1
ATOM 1614 N N . GLU A 1 208 ? 17.503 -12.299 3.960 1.00 83.19 208 GLU A N 1
ATOM 1615 C CA . GLU A 1 208 ? 17.415 -12.582 2.521 1.00 83.19 208 GLU A CA 1
ATOM 1616 C C . GLU A 1 208 ? 18.671 -12.104 1.777 1.00 83.19 208 GLU A C 1
ATOM 1618 O O . GLU A 1 208 ? 19.271 -12.845 0.999 1.00 83.19 208 GLU A O 1
ATOM 1623 N N . SER A 1 209 ? 19.144 -10.897 2.098 1.00 78.44 209 SER A N 1
ATOM 1624 C CA . SER A 1 209 ? 20.369 -10.340 1.508 1.00 78.44 209 SER A CA 1
ATOM 1625 C C . SER A 1 209 ? 21.599 -11.206 1.821 1.00 78.44 209 SER A C 1
ATOM 1627 O O . SER A 1 209 ? 22.427 -11.462 0.946 1.00 78.44 209 SER A O 1
ATOM 1629 N N . VAL A 1 210 ? 21.714 -11.707 3.058 1.00 81.25 210 VAL A N 1
ATOM 1630 C CA . VAL A 1 210 ? 22.795 -12.619 3.470 1.00 81.25 210 VAL A CA 1
ATOM 1631 C C . VAL A 1 210 ? 22.714 -13.952 2.725 1.00 81.25 210 VAL A C 1
ATOM 1633 O O . VAL A 1 210 ? 23.751 -14.465 2.307 1.00 81.25 210 VAL A O 1
ATOM 1636 N N . VAL A 1 211 ? 21.513 -14.504 2.514 1.00 82.62 211 VAL A N 1
ATOM 1637 C CA . VAL A 1 211 ? 21.317 -15.742 1.737 1.00 82.62 211 VAL A CA 1
ATOM 1638 C C . VAL A 1 211 ? 21.782 -15.558 0.293 1.00 82.62 211 VAL A C 1
ATOM 1640 O O . VAL A 1 211 ? 22.532 -16.397 -0.207 1.00 82.62 211 VAL A O 1
ATOM 1643 N N . VAL A 1 212 ? 21.409 -14.453 -0.361 1.00 79.75 212 VAL A N 1
ATOM 1644 C CA . VAL A 1 212 ? 21.841 -14.142 -1.735 1.00 79.75 212 VAL A CA 1
ATOM 1645 C C . VAL A 1 212 ? 23.366 -14.043 -1.827 1.00 79.75 212 VAL A C 1
ATOM 1647 O O . VAL A 1 212 ? 23.976 -14.673 -2.694 1.00 79.75 212 VAL A O 1
ATOM 1650 N N . VAL A 1 213 ? 24.008 -13.330 -0.894 1.00 81.12 213 VAL A N 1
ATOM 1651 C CA . VAL A 1 213 ? 25.476 -13.216 -0.846 1.00 81.12 213 VAL A CA 1
ATOM 1652 C C . VAL A 1 213 ? 26.134 -14.575 -0.600 1.00 81.12 213 VAL A C 1
ATOM 1654 O O . VAL A 1 213 ? 27.086 -14.929 -1.296 1.00 81.12 213 VAL A O 1
ATOM 1657 N N . ALA A 1 214 ? 25.627 -15.364 0.349 1.00 82.00 214 ALA A N 1
ATOM 1658 C CA . ALA A 1 214 ? 26.171 -16.681 0.669 1.00 82.00 214 ALA A CA 1
ATOM 1659 C C . ALA A 1 214 ? 26.084 -17.645 -0.526 1.00 82.00 214 ALA A C 1
ATOM 1661 O O . ALA A 1 214 ? 27.052 -18.345 -0.826 1.00 82.00 214 ALA A O 1
ATOM 1662 N N . LEU A 1 215 ? 24.956 -17.648 -1.244 1.00 82.38 215 LEU A N 1
ATOM 1663 C CA . LEU A 1 215 ? 24.782 -18.424 -2.475 1.00 82.38 215 LEU A CA 1
ATOM 1664 C C . LEU A 1 215 ? 25.722 -17.950 -3.590 1.00 82.38 215 LEU A C 1
ATOM 1666 O O . LEU A 1 215 ? 26.299 -18.781 -4.296 1.00 82.38 215 LEU A O 1
ATOM 1670 N N . GLY A 1 216 ? 25.923 -16.634 -3.708 1.00 80.06 216 GLY A N 1
ATOM 1671 C CA . GLY A 1 216 ? 26.889 -16.037 -4.629 1.00 80.06 216 GLY A CA 1
ATOM 1672 C C . GLY A 1 216 ? 28.324 -16.496 -4.355 1.00 80.06 216 GLY A C 1
ATOM 1673 O O . GLY A 1 216 ? 29.016 -16.930 -5.275 1.00 80.06 216 GLY A O 1
ATOM 1674 N N . VAL A 1 217 ? 28.752 -16.489 -3.087 1.00 81.56 217 VAL A N 1
ATOM 1675 C CA . VAL A 1 217 ? 30.087 -16.960 -2.664 1.00 81.56 217 VAL A CA 1
ATOM 1676 C C . VAL A 1 217 ? 30.245 -18.470 -2.856 1.00 81.56 217 VAL A C 1
ATOM 1678 O O . VAL A 1 217 ? 31.307 -18.928 -3.270 1.00 81.56 217 VAL A O 1
ATOM 1681 N N . ALA A 1 218 ? 29.192 -19.252 -2.613 1.00 82.50 218 ALA A N 1
ATOM 1682 C CA . ALA A 1 218 ? 29.199 -20.700 -2.824 1.00 82.50 218 ALA A CA 1
ATOM 1683 C C . ALA A 1 218 ? 29.236 -21.109 -4.312 1.00 82.50 218 ALA A C 1
ATOM 1685 O O . ALA A 1 218 ? 29.299 -22.301 -4.616 1.00 82.50 218 ALA A O 1
ATOM 1686 N N . GLY A 1 219 ? 29.158 -20.154 -5.249 1.00 74.50 219 GLY A N 1
ATOM 1687 C CA . GLY A 1 219 ? 29.075 -20.427 -6.687 1.00 74.50 219 GLY A CA 1
ATOM 1688 C C . GLY A 1 219 ? 27.744 -21.059 -7.117 1.00 74.50 219 GLY A C 1
ATOM 1689 O O . GLY A 1 219 ? 27.602 -21.496 -8.259 1.00 74.50 219 GLY A O 1
ATOM 1690 N N . LEU A 1 220 ? 26.751 -21.099 -6.222 1.00 67.00 220 LEU A N 1
ATOM 1691 C CA . LEU A 1 220 ? 25.410 -21.625 -6.464 1.00 67.00 220 LEU A CA 1
ATOM 1692 C C . LEU A 1 220 ? 24.498 -20.481 -6.920 1.00 67.00 220 LEU A C 1
ATOM 1694 O O . LEU A 1 220 ? 23.563 -20.089 -6.227 1.00 67.00 220 LEU A O 1
ATOM 1698 N N . GLY A 1 221 ? 24.785 -19.921 -8.096 1.00 57.47 221 GLY A N 1
ATOM 1699 C CA . GLY A 1 221 ? 23.944 -18.882 -8.687 1.00 57.47 221 GLY A CA 1
ATOM 1700 C C . GLY A 1 221 ? 22.497 -19.362 -8.874 1.00 57.47 221 GLY A C 1
ATOM 1701 O O . GLY A 1 221 ? 22.251 -20.447 -9.408 1.00 57.47 221 GLY A O 1
ATOM 1702 N N . LEU A 1 222 ? 21.528 -18.520 -8.494 1.00 56.69 222 LEU A N 1
ATOM 1703 C CA . LEU A 1 222 ? 20.074 -18.743 -8.618 1.00 56.69 222 LEU A CA 1
ATOM 1704 C C . LEU A 1 222 ? 19.589 -19.030 -10.059 1.00 56.69 222 LEU A C 1
ATOM 1706 O O . LEU A 1 222 ? 18.449 -19.450 -10.263 1.00 56.69 222 LEU A O 1
ATOM 1710 N N . ALA A 1 223 ? 20.465 -18.900 -11.061 1.00 52.19 223 ALA A N 1
ATOM 1711 C CA . ALA A 1 223 ? 20.191 -19.114 -12.482 1.00 52.19 223 ALA A CA 1
ATOM 1712 C C . ALA A 1 223 ? 19.671 -20.526 -12.843 1.00 52.19 223 ALA A C 1
ATOM 1714 O O . ALA A 1 223 ? 19.146 -20.731 -13.939 1.00 52.19 223 ALA A O 1
ATOM 1715 N N . GLY A 1 224 ? 19.801 -21.512 -11.946 1.00 45.59 224 GLY A N 1
ATOM 1716 C CA . GLY A 1 224 ? 19.436 -22.906 -12.217 1.00 45.59 224 GLY A CA 1
ATOM 1717 C C . GLY A 1 224 ? 18.037 -23.358 -11.779 1.00 45.59 224 GLY A C 1
ATOM 1718 O O . GLY A 1 224 ? 17.579 -24.388 -12.271 1.00 45.59 224 GLY A O 1
ATOM 1719 N N . ARG A 1 225 ? 17.345 -22.658 -10.862 1.00 48.28 225 ARG A N 1
ATOM 1720 C CA . ARG A 1 225 ? 16.238 -23.289 -10.100 1.00 48.28 225 ARG A CA 1
ATOM 1721 C C . ARG A 1 225 ? 14.814 -22.866 -10.472 1.00 48.28 225 ARG A C 1
ATOM 1723 O O . ARG A 1 225 ? 13.894 -23.636 -10.216 1.00 48.28 225 ARG A O 1
ATOM 1730 N N . PHE A 1 226 ? 14.626 -21.737 -11.157 1.00 43.31 226 PHE A N 1
ATOM 1731 C CA . PHE A 1 226 ? 13.301 -21.291 -11.631 1.00 43.31 226 PHE A CA 1
ATOM 1732 C C . PHE A 1 226 ? 13.073 -21.444 -13.139 1.00 43.31 226 PHE A C 1
ATOM 1734 O O . PHE A 1 226 ? 12.006 -21.099 -13.647 1.00 43.31 226 PHE A O 1
ATOM 1741 N N . ARG A 1 227 ? 14.001 -22.077 -13.871 1.00 46.38 227 ARG A N 1
ATOM 1742 C CA . ARG A 1 227 ? 13.766 -22.511 -15.259 1.00 46.38 227 ARG A CA 1
ATOM 1743 C C . ARG A 1 227 ? 12.903 -23.783 -15.290 1.00 46.38 227 ARG A C 1
ATOM 1745 O O . ARG A 1 227 ? 13.288 -24.814 -15.836 1.00 46.38 227 ARG A O 1
ATOM 1752 N N . GLY A 1 228 ? 11.711 -23.697 -14.698 1.00 38.44 228 GLY A N 1
ATOM 1753 C CA . GLY A 1 228 ? 10.610 -24.626 -14.912 1.00 38.44 228 GLY A CA 1
ATOM 1754 C C . GLY A 1 228 ? 10.167 -24.537 -16.369 1.00 38.44 228 GLY A C 1
ATOM 1755 O O . GLY A 1 228 ? 9.754 -23.485 -16.856 1.00 38.44 228 GLY A O 1
ATOM 1756 N N . GLY A 1 229 ? 10.332 -25.643 -17.090 1.00 40.19 229 GLY A N 1
ATOM 1757 C CA . GLY A 1 229 ? 10.222 -25.721 -18.538 1.00 40.19 229 GLY A CA 1
ATOM 1758 C C . GLY A 1 229 ? 8.918 -25.164 -19.106 1.00 40.19 229 GLY A C 1
ATOM 1759 O O . GLY A 1 229 ? 7.841 -25.727 -18.923 1.00 40.19 229 GLY A O 1
ATOM 1760 N N . ARG A 1 230 ? 9.037 -24.122 -19.934 1.00 46.38 230 ARG A N 1
ATOM 1761 C CA . ARG A 1 230 ? 8.003 -23.750 -20.898 1.00 46.38 230 ARG A CA 1
ATOM 1762 C C . ARG A 1 230 ? 8.599 -23.709 -22.306 1.00 46.38 230 ARG A C 1
ATOM 1764 O O . ARG A 1 230 ? 9.340 -22.811 -22.677 1.00 46.38 230 ARG A O 1
ATOM 1771 N N . ARG A 1 231 ? 8.214 -24.730 -23.082 1.00 51.75 231 ARG A N 1
ATOM 1772 C CA . ARG A 1 231 ? 8.146 -24.781 -24.555 1.00 51.75 231 ARG A CA 1
ATOM 1773 C C . ARG A 1 231 ? 9.425 -24.481 -25.351 1.00 51.75 231 ARG A C 1
ATOM 1775 O O . ARG A 1 231 ? 9.563 -23.410 -25.927 1.00 51.75 231 ARG A O 1
ATOM 1782 N N . ARG A 1 232 ? 10.231 -25.521 -25.612 1.00 44.44 232 ARG A N 1
ATOM 1783 C CA . ARG A 1 232 ? 10.952 -25.644 -26.904 1.00 44.44 232 ARG A CA 1
ATOM 1784 C C . ARG A 1 232 ? 11.377 -27.069 -27.280 1.00 44.44 232 ARG A C 1
ATOM 1786 O O . ARG A 1 232 ? 12.431 -27.283 -27.861 1.00 44.44 232 ARG A O 1
ATOM 1793 N N . ARG A 1 233 ? 10.540 -28.071 -27.001 1.00 46.69 233 ARG A N 1
ATOM 1794 C CA . ARG A 1 233 ? 10.758 -29.436 -27.509 1.00 46.69 233 ARG A CA 1
ATOM 1795 C C . ARG A 1 233 ? 9.417 -30.126 -27.755 1.00 46.69 233 ARG A C 1
ATOM 1797 O O . ARG A 1 233 ? 9.038 -30.979 -26.981 1.00 46.69 233 ARG A O 1
ATOM 1804 N N . ASN A 1 234 ? 8.651 -29.641 -28.743 1.00 37.53 234 ASN A N 1
ATOM 1805 C CA . ASN A 1 234 ? 7.533 -30.380 -29.374 1.00 37.53 234 ASN A CA 1
ATOM 1806 C C . ASN A 1 234 ? 6.950 -29.730 -30.655 1.00 37.53 234 ASN A C 1
ATOM 1808 O O . ASN A 1 234 ? 5.903 -30.157 -31.128 1.00 37.53 234 ASN A O 1
ATOM 1812 N N . GLN A 1 235 ? 7.620 -28.753 -31.288 1.00 45.50 235 GLN A N 1
ATOM 1813 C CA . GLN A 1 235 ? 7.215 -28.297 -32.635 1.00 45.50 235 GLN A CA 1
ATOM 1814 C C . GLN A 1 235 ? 7.752 -29.176 -33.778 1.00 45.50 235 GLN A C 1
ATOM 1816 O O . GLN A 1 235 ? 7.217 -29.130 -34.880 1.00 45.50 235 GLN A O 1
ATOM 1821 N N . LEU A 1 236 ? 8.761 -30.017 -33.530 1.00 43.56 236 LEU A N 1
ATOM 1822 C CA . LEU A 1 236 ? 9.244 -30.982 -34.527 1.00 43.56 236 LEU A CA 1
ATOM 1823 C C . LEU A 1 236 ? 8.401 -32.269 -34.563 1.00 43.56 236 LEU A C 1
ATOM 1825 O O . LEU A 1 236 ? 8.270 -32.869 -35.622 1.00 43.56 236 LEU A O 1
ATOM 1829 N N . ALA A 1 237 ? 7.744 -32.636 -33.457 1.00 41.25 237 ALA A N 1
ATOM 1830 C CA . ALA A 1 237 ? 6.857 -33.803 -33.400 1.00 41.25 237 ALA A CA 1
ATOM 1831 C C . ALA A 1 237 ? 5.457 -33.532 -33.995 1.00 41.25 237 ALA A C 1
ATOM 1833 O O . ALA A 1 237 ? 4.845 -34.429 -34.563 1.00 41.25 237 ALA A O 1
ATOM 1834 N N . TRP A 1 238 ? 4.970 -32.286 -33.941 1.00 38.19 238 TRP A N 1
ATOM 1835 C CA . TRP A 1 238 ? 3.664 -31.898 -34.503 1.00 38.19 238 TRP A CA 1
ATOM 1836 C C . TRP A 1 238 ? 3.675 -31.602 -36.010 1.00 38.19 238 TRP A C 1
ATOM 1838 O O . TRP A 1 238 ? 2.611 -31.500 -36.620 1.00 38.19 238 TRP A O 1
ATOM 1848 N N . ARG A 1 239 ? 4.855 -31.453 -36.630 1.00 46.84 239 ARG A N 1
ATOM 1849 C CA . ARG A 1 239 ? 4.964 -31.199 -38.079 1.00 46.84 239 ARG A CA 1
ATOM 1850 C C . ARG A 1 239 ? 4.938 -32.483 -38.916 1.00 46.84 239 ARG A C 1
ATOM 1852 O O . ARG A 1 239 ? 4.575 -32.415 -40.082 1.00 46.84 239 ARG A O 1
ATOM 1859 N N . ASN A 1 240 ? 5.229 -33.636 -38.305 1.00 44.00 240 ASN A N 1
ATOM 1860 C CA . ASN A 1 240 ? 5.191 -34.949 -38.962 1.00 44.00 240 ASN A CA 1
ATOM 1861 C C . ASN A 1 240 ? 3.868 -35.711 -38.773 1.00 44.00 240 ASN A C 1
ATOM 1863 O O . ASN A 1 240 ? 3.645 -36.704 -39.454 1.00 44.00 240 ASN A O 1
ATOM 1867 N N . SER A 1 241 ? 2.961 -35.252 -37.904 1.00 47.03 241 SER A N 1
ATOM 1868 C CA . SER A 1 241 ? 1.656 -35.899 -37.689 1.00 47.03 241 SER A CA 1
ATOM 1869 C C . SER A 1 241 ? 0.534 -35.372 -38.597 1.00 47.03 241 SER A C 1
ATOM 1871 O O . SER A 1 241 ? -0.581 -35.882 -38.547 1.00 47.03 241 SER A O 1
ATOM 1873 N N . LYS A 1 242 ? 0.810 -34.382 -39.463 1.00 42.88 242 LYS A N 1
ATOM 1874 C CA . LYS A 1 242 ? -0.157 -33.819 -40.430 1.00 42.88 242 LYS A CA 1
ATOM 1875 C C . LYS A 1 242 ? -0.006 -34.347 -41.863 1.00 42.88 242 LYS A C 1
ATOM 1877 O O . LYS A 1 242 ? -0.436 -33.689 -42.806 1.00 42.88 242 LYS A O 1
ATOM 1882 N N . GLN A 1 243 ? 0.561 -35.539 -42.043 1.00 47.19 243 GLN A N 1
ATOM 1883 C CA . GLN A 1 243 ? 0.589 -36.225 -43.339 1.00 47.19 243 GLN A CA 1
ATOM 1884 C C . GLN A 1 243 ? -0.231 -37.520 -43.290 1.00 47.19 243 GLN A C 1
ATOM 1886 O O . GLN A 1 243 ? 0.239 -38.596 -43.634 1.00 47.19 243 GLN A O 1
ATOM 1891 N N . TRP A 1 244 ? -1.482 -37.403 -42.844 1.00 33.47 244 TRP A N 1
ATOM 1892 C CA . TRP A 1 244 ? -2.498 -38.438 -43.010 1.00 33.47 244 TRP A CA 1
ATOM 1893 C C . TRP A 1 244 ? -3.442 -37.987 -44.131 1.00 33.47 244 TRP A C 1
ATOM 1895 O O . TRP A 1 244 ? -4.248 -37.076 -43.946 1.00 33.47 244 TRP A O 1
ATOM 1905 N N . ARG A 1 245 ? -3.267 -38.554 -45.332 1.00 41.53 245 ARG A N 1
ATOM 1906 C CA . ARG A 1 245 ? -4.172 -38.368 -46.476 1.00 41.53 245 ARG A CA 1
ATOM 1907 C C . ARG A 1 245 ? -5.150 -39.549 -46.519 1.00 41.53 245 ARG A C 1
ATOM 1909 O O . ARG A 1 245 ? -4.676 -40.682 -46.589 1.00 41.53 245 ARG A O 1
ATOM 1916 N N . PRO A 1 246 ? -6.473 -39.322 -46.507 1.00 35.31 246 PRO A N 1
ATOM 1917 C CA . PRO A 1 246 ? -7.444 -40.382 -46.714 1.00 35.31 246 PRO A CA 1
ATOM 1918 C C . PRO A 1 246 ? -7.679 -40.611 -48.216 1.00 35.31 246 PRO A C 1
ATOM 1920 O O . PRO A 1 246 ? -7.944 -39.661 -48.943 1.00 35.31 246 PRO A O 1
ATOM 1923 N N . GLY A 1 247 ? -7.625 -41.878 -48.636 1.00 35.84 247 GLY A N 1
ATOM 1924 C CA . GLY A 1 247 ? -8.493 -42.458 -49.673 1.00 35.84 247 GLY A CA 1
ATOM 1925 C C . GLY A 1 247 ? -8.262 -42.122 -51.158 1.00 35.84 247 GLY A C 1
ATOM 1926 O O . GLY A 1 247 ? -8.390 -40.980 -51.580 1.00 35.84 247 GLY A O 1
ATOM 1927 N N . GLY A 1 248 ? -8.109 -43.192 -51.955 1.00 31.23 248 GLY A N 1
ATOM 1928 C CA . GLY A 1 248 ? -8.381 -43.255 -53.403 1.00 31.23 248 GLY A CA 1
ATOM 1929 C C . GLY A 1 248 ? -7.164 -42.970 -54.292 1.00 31.23 248 GLY A C 1
ATOM 1930 O O . GLY A 1 248 ? -6.448 -42.012 -54.050 1.00 31.23 248 GLY A O 1
ATOM 1931 N N . THR A 1 249 ? -6.833 -43.739 -55.329 1.00 33.22 249 THR A N 1
ATOM 1932 C CA . THR A 1 249 ? -7.597 -44.722 -56.114 1.00 33.22 249 THR A CA 1
ATOM 1933 C C . THR A 1 249 ? -6.639 -45.679 -56.835 1.00 33.22 249 THR A C 1
ATOM 1935 O O . THR A 1 249 ? -5.480 -45.360 -57.090 1.00 33.22 249 THR A O 1
ATOM 1938 N N . CYS A 1 250 ? -7.161 -46.862 -57.167 1.00 34.50 250 CYS A N 1
ATOM 1939 C CA . CYS A 1 250 ? -6.558 -47.825 -58.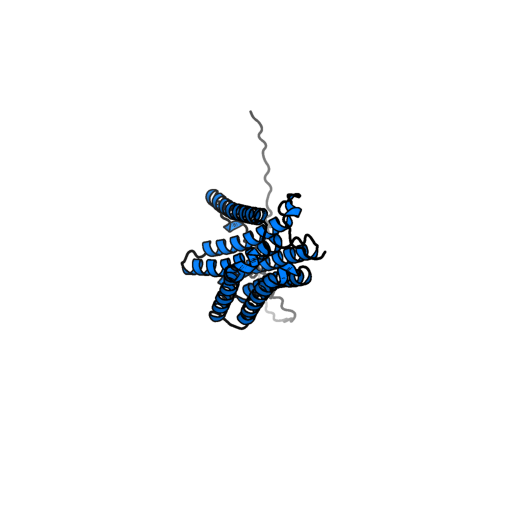081 1.00 34.50 250 CYS A CA 1
ATOM 1940 C C . CYS A 1 250 ? -6.264 -47.199 -59.453 1.00 34.50 250 CYS A C 1
ATOM 1942 O O . CYS A 1 250 ? -7.125 -46.524 -60.015 1.00 34.50 250 CYS A O 1
ATOM 1944 N N . ALA A 1 251 ? -5.108 -47.531 -60.024 1.00 34.12 251 ALA A N 1
ATOM 1945 C CA . ALA A 1 251 ? -4.880 -47.513 -61.463 1.00 34.12 251 ALA A CA 1
ATOM 1946 C C . ALA A 1 251 ? -4.106 -48.786 -61.832 1.00 34.12 251 ALA A C 1
ATOM 1948 O O . ALA A 1 251 ? -2.968 -48.993 -61.414 1.00 34.12 251 ALA A O 1
ATOM 1949 N N . SER A 1 252 ? -4.799 -49.669 -62.544 1.00 33.72 252 SER A N 1
ATOM 1950 C CA . SER A 1 252 ? -4.295 -50.865 -63.209 1.00 33.72 252 SER A CA 1
ATOM 1951 C C . SER A 1 252 ? -3.860 -50.543 -64.641 1.00 33.72 252 SER A C 1
ATOM 1953 O O . SER A 1 252 ? -4.418 -49.631 -65.246 1.00 33.72 252 SER A O 1
ATOM 1955 N N . ALA A 1 253 ? -2.989 -51.408 -65.174 1.00 31.73 253 ALA A N 1
ATOM 1956 C CA . ALA A 1 253 ? -2.460 -51.473 -66.544 1.00 31.73 253 ALA A CA 1
ATOM 1957 C C . ALA A 1 253 ? -1.411 -50.385 -66.872 1.00 31.73 253 ALA A C 1
ATOM 1959 O O . ALA A 1 253 ? -1.608 -49.212 -66.601 1.00 31.73 253 ALA A O 1
ATOM 1960 N N . ASP A 1 254 ? -0.233 -50.716 -67.401 1.00 31.34 254 ASP A N 1
ATOM 1961 C CA . ASP A 1 254 ? -0.088 -51.580 -68.570 1.00 31.34 254 ASP A CA 1
ATOM 1962 C C . ASP A 1 254 ? 1.218 -52.395 -68.618 1.00 31.34 254 ASP A C 1
ATOM 1964 O O . ASP A 1 254 ? 2.224 -52.087 -67.975 1.00 31.34 254 ASP A O 1
ATOM 1968 N N . ALA A 1 255 ? 1.158 -53.470 -69.396 1.00 32.09 255 ALA A N 1
ATOM 1969 C CA . ALA A 1 255 ? 2.155 -54.514 -69.539 1.00 32.09 255 ALA A CA 1
ATOM 1970 C C . ALA A 1 255 ? 3.163 -54.228 -70.664 1.00 32.09 255 ALA A C 1
ATOM 1972 O O . ALA A 1 255 ? 2.772 -53.904 -71.777 1.00 32.09 255 ALA A O 1
ATOM 1973 N N . SER A 1 256 ? 4.445 -54.545 -70.447 1.00 33.50 256 SER A N 1
ATOM 1974 C CA . SER A 1 256 ? 5.273 -55.131 -71.512 1.00 33.50 256 SER A CA 1
ATOM 1975 C C . SER A 1 256 ? 6.487 -55.883 -70.958 1.00 33.50 256 SER A C 1
ATOM 1977 O O . SER A 1 256 ? 7.316 -55.339 -70.233 1.00 33.50 256 SER A O 1
ATOM 1979 N N . ARG A 1 257 ? 6.556 -57.157 -71.348 1.00 31.23 257 ARG A N 1
ATOM 1980 C CA . ARG A 1 257 ? 7.630 -58.152 -71.206 1.00 31.23 257 ARG A CA 1
ATOM 1981 C C . ARG A 1 257 ? 9.055 -57.590 -71.364 1.00 31.23 257 ARG A C 1
ATOM 1983 O O . ARG A 1 257 ? 9.342 -56.948 -72.362 1.00 31.23 257 ARG A O 1
ATOM 1990 N N . SER A 1 258 ? 10.005 -58.050 -70.549 1.00 31.80 258 SER A N 1
ATOM 1991 C CA . SER A 1 258 ? 10.889 -59.173 -70.920 1.00 31.80 258 SER A CA 1
ATOM 1992 C C . SER A 1 258 ? 11.902 -59.508 -69.812 1.00 31.80 258 SER A C 1
ATOM 1994 O O . SER A 1 258 ? 12.315 -58.670 -69.019 1.00 31.80 258 SER A O 1
ATOM 1996 N N . SER A 1 259 ? 12.228 -60.796 -69.766 1.00 31.16 259 SER A N 1
ATOM 1997 C CA . SER A 1 259 ? 13.255 -61.514 -69.007 1.00 31.16 259 SER A CA 1
ATOM 1998 C C . SER A 1 259 ? 14.424 -60.713 -68.411 1.00 31.16 259 SER A C 1
ATOM 2000 O O . SER A 1 259 ? 15.210 -60.115 -69.139 1.00 31.16 259 SER A O 1
ATOM 2002 N N . SER A 1 260 ? 14.730 -60.930 -67.130 1.00 32.91 260 SER A N 1
ATOM 2003 C CA . SER A 1 260 ? 15.744 -61.918 -66.712 1.00 32.91 260 SER A CA 1
ATOM 2004 C C . SER A 1 260 ? 16.245 -61.683 -65.278 1.00 32.91 260 SER A C 1
ATOM 2006 O O . SER A 1 260 ? 16.411 -60.559 -64.824 1.00 32.91 260 SER A O 1
ATOM 2008 N N . ARG A 1 261 ? 16.602 -62.805 -64.641 1.00 35.62 261 ARG A N 1
ATOM 2009 C CA . ARG A 1 261 ? 17.560 -62.947 -63.532 1.00 35.62 261 ARG A CA 1
ATOM 2010 C C . ARG A 1 261 ? 17.057 -62.723 -62.096 1.00 35.62 261 ARG A C 1
ATOM 2012 O O . ARG A 1 261 ? 17.147 -61.656 -61.505 1.00 35.62 261 ARG A O 1
ATOM 2019 N N . LEU A 1 262 ? 16.678 -63.861 -61.512 1.00 32.72 262 LEU A N 1
ATOM 2020 C CA . LEU A 1 262 ? 16.892 -64.223 -60.111 1.00 32.72 262 LEU A CA 1
ATOM 2021 C C . LEU A 1 262 ? 18.256 -63.732 -59.589 1.00 32.72 262 LEU A C 1
ATOM 2023 O O . LEU A 1 262 ? 19.294 -64.074 -60.162 1.00 32.72 262 LEU A O 1
ATOM 2027 N N . LYS A 1 263 ? 18.258 -63.064 -58.433 1.00 35.75 263 LYS A N 1
ATOM 2028 C CA . LYS A 1 263 ? 19.300 -63.264 -57.421 1.00 35.75 263 LYS A CA 1
ATOM 2029 C C . LYS A 1 263 ? 18.747 -63.036 -56.016 1.00 35.75 263 LYS A C 1
ATOM 2031 O O . LYS A 1 263 ? 18.204 -61.989 -55.690 1.00 35.75 263 LYS A O 1
ATOM 2036 N N . VAL A 1 264 ? 18.880 -64.105 -55.247 1.00 33.84 264 VAL A N 1
ATOM 2037 C CA . VAL A 1 264 ? 18.596 -64.291 -53.827 1.00 33.84 264 VAL A CA 1
ATOM 2038 C C . VAL A 1 264 ? 19.679 -63.603 -52.984 1.00 33.84 264 VAL A C 1
ATOM 2040 O O . VAL A 1 264 ? 20.842 -63.593 -53.388 1.00 33.84 264 VAL A O 1
ATOM 2043 N N . GLY A 1 265 ? 19.308 -63.110 -51.798 1.00 32.44 265 GLY A N 1
ATOM 2044 C CA . GLY A 1 265 ? 20.220 -62.682 -50.724 1.00 32.44 265 GLY A CA 1
ATOM 2045 C C . GLY A 1 265 ? 19.902 -61.266 -50.235 1.00 32.44 265 GLY A C 1
ATOM 2046 O O . GLY A 1 265 ? 19.799 -60.356 -51.041 1.00 32.44 265 GLY A O 1
ATOM 2047 N N . GLY A 1 266 ? 19.716 -60.968 -48.954 1.00 30.69 266 GLY A N 1
ATOM 2048 C CA . GLY A 1 266 ? 19.843 -61.744 -47.731 1.00 30.69 266 GLY A CA 1
ATOM 2049 C C . GLY A 1 266 ? 19.686 -60.785 -46.543 1.00 30.69 266 GLY A C 1
ATOM 2050 O O . GLY A 1 266 ? 20.117 -59.639 -46.614 1.00 30.69 266 GLY A O 1
ATOM 2051 N N . SER A 1 267 ? 19.047 -61.292 -45.488 1.00 32.12 267 SER A N 1
ATOM 2052 C CA . SER A 1 267 ? 19.122 -60.894 -44.070 1.00 32.12 267 SER A CA 1
ATOM 2053 C C . SER A 1 267 ? 18.969 -59.422 -43.651 1.00 32.12 267 SER A C 1
ATOM 2055 O O . SER A 1 267 ? 19.894 -58.617 -43.743 1.00 32.12 267 SER A O 1
ATOM 2057 N N . CYS A 1 268 ? 17.852 -59.152 -42.969 1.00 31.98 268 CYS A N 1
ATOM 2058 C CA . CYS A 1 268 ? 17.768 -58.150 -41.910 1.00 31.98 268 CYS A CA 1
ATOM 2059 C C . CYS A 1 268 ? 18.667 -58.554 -40.725 1.00 31.98 268 CYS A C 1
ATOM 2061 O O . CYS A 1 268 ? 18.587 -59.690 -40.260 1.00 31.98 268 CYS A O 1
ATOM 2063 N N . GLN A 1 269 ? 19.460 -57.622 -40.194 1.00 36.84 269 GLN A N 1
ATOM 2064 C CA . GLN A 1 269 ? 20.059 -57.738 -38.861 1.00 36.84 269 GLN A CA 1
ATOM 2065 C C . GLN A 1 269 ? 19.613 -56.564 -37.989 1.00 36.84 269 GLN A C 1
ATOM 2067 O O . GLN A 1 269 ? 19.865 -55.401 -38.293 1.00 36.84 269 GLN A O 1
ATOM 2072 N N . SER A 1 270 ? 18.925 -56.911 -36.904 1.00 36.50 270 SER A N 1
ATOM 2073 C CA . SER A 1 270 ? 18.594 -56.070 -35.759 1.00 36.50 270 SER A CA 1
ATOM 2074 C C . SER A 1 270 ? 19.710 -56.171 -34.716 1.00 36.50 270 SER A C 1
ATOM 2076 O O . SER A 1 270 ? 19.976 -57.262 -34.212 1.00 36.50 270 SER A O 1
ATOM 2078 N N . THR A 1 271 ? 20.340 -55.056 -34.357 1.00 37.41 271 THR A N 1
ATOM 2079 C CA . THR A 1 271 ? 21.288 -54.969 -33.238 1.00 37.41 271 THR A CA 1
ATOM 2080 C C . THR A 1 271 ? 20.566 -54.503 -31.971 1.00 37.41 271 THR A C 1
ATOM 2082 O O . THR A 1 271 ? 20.112 -53.365 -31.878 1.00 37.41 271 THR A O 1
ATOM 2085 N N . GLY A 1 272 ? 20.440 -55.406 -30.994 1.00 35.19 272 GLY A N 1
ATOM 2086 C CA . GLY A 1 272 ? 20.113 -55.091 -29.598 1.00 35.19 272 GLY A CA 1
ATOM 2087 C C . GLY A 1 272 ? 21.389 -54.995 -28.739 1.00 35.19 272 GLY A C 1
ATOM 2088 O O . GLY A 1 272 ? 22.418 -55.543 -29.139 1.00 35.19 272 GLY A O 1
ATOM 2089 N N . PRO A 1 273 ? 21.362 -54.305 -27.583 1.00 42.06 273 PRO A N 1
ATOM 2090 C CA . PRO A 1 273 ? 22.550 -54.079 -26.760 1.00 42.06 273 PRO A CA 1
ATOM 2091 C C . PRO A 1 273 ? 22.838 -55.253 -25.807 1.00 42.06 273 PRO A C 1
ATOM 2093 O O . PRO A 1 273 ? 21.948 -55.744 -25.114 1.00 42.06 273 PRO A O 1
ATOM 2096 N N . SER A 1 274 ? 24.102 -55.681 -25.758 1.00 35.47 274 SER A N 1
ATOM 2097 C CA . SER A 1 274 ? 24.625 -56.731 -24.876 1.00 35.47 274 SER A CA 1
ATOM 2098 C C . SER A 1 274 ? 25.041 -56.186 -23.503 1.00 35.47 274 SER A C 1
ATOM 2100 O O . SER A 1 274 ? 25.821 -55.236 -23.421 1.00 35.47 274 SER A O 1
ATOM 2102 N N . LEU A 1 275 ? 24.559 -56.841 -22.442 1.00 37.22 275 LEU A N 1
ATOM 2103 C CA . LEU A 1 275 ? 25.035 -56.737 -21.059 1.00 37.22 275 LEU A CA 1
ATOM 2104 C C . LEU A 1 275 ? 26.479 -57.252 -20.919 1.00 37.22 275 LEU A C 1
ATOM 2106 O O . LEU A 1 275 ? 26.821 -58.290 -21.482 1.00 37.22 275 LEU A O 1
ATOM 2110 N N . GLY A 1 276 ? 27.291 -56.564 -20.112 1.00 37.06 276 GLY A N 1
ATOM 2111 C CA . GLY A 1 276 ? 28.611 -57.014 -19.666 1.00 37.06 276 GLY A CA 1
ATOM 2112 C C . GLY A 1 276 ? 28.739 -56.904 -18.145 1.00 37.06 276 GLY A C 1
ATOM 2113 O O . GLY A 1 276 ? 28.796 -55.804 -17.606 1.00 37.06 276 GLY A O 1
ATOM 2114 N N . GLU A 1 277 ? 28.753 -58.057 -17.477 1.00 38.78 277 GLU A N 1
ATOM 2115 C CA . GLU A 1 277 ? 29.111 -58.269 -16.067 1.00 38.78 277 GLU A CA 1
ATOM 2116 C C . GLU A 1 277 ? 30.635 -58.358 -15.849 1.00 38.78 277 GLU A C 1
ATOM 2118 O O . GLU A 1 277 ? 31.367 -58.717 -16.775 1.00 38.78 277 GLU A O 1
ATOM 2123 N N . ARG A 1 278 ? 31.027 -58.204 -14.565 1.00 35.59 278 ARG A N 1
ATOM 2124 C CA . ARG A 1 278 ? 32.303 -58.493 -13.847 1.00 35.59 278 ARG A CA 1
ATOM 2125 C C . ARG A 1 278 ? 33.023 -57.221 -13.372 1.00 35.59 278 ARG A C 1
ATOM 2127 O O . ARG A 1 278 ? 33.161 -56.282 -14.134 1.00 35.59 278 ARG A O 1
ATOM 2134 N N . THR A 1 279 ? 33.510 -57.092 -12.135 1.00 42.53 279 THR A N 1
ATOM 2135 C CA . THR A 1 279 ? 33.788 -58.068 -11.063 1.00 42.53 279 THR A CA 1
ATOM 2136 C C . THR A 1 279 ? 33.972 -57.347 -9.723 1.00 42.53 279 THR A C 1
ATOM 2138 O O . THR A 1 279 ? 34.435 -56.213 -9.675 1.00 42.53 279 THR A O 1
ATOM 2141 N N . SER A 1 280 ? 33.640 -58.071 -8.654 1.00 39.72 280 SER A N 1
ATOM 2142 C CA . SER A 1 280 ? 33.888 -57.789 -7.236 1.00 39.72 280 SER A CA 1
ATOM 2143 C C . SER A 1 280 ? 35.385 -57.695 -6.884 1.00 39.72 280 SER A C 1
ATOM 2145 O O . SER A 1 280 ? 36.192 -58.439 -7.438 1.00 39.72 280 SER A O 1
ATOM 2147 N N . GLY A 1 281 ? 35.735 -56.839 -5.917 1.00 36.16 281 GLY A N 1
ATOM 2148 C CA . GLY A 1 281 ? 37.051 -56.772 -5.271 1.00 36.16 281 GLY A CA 1
ATOM 2149 C C . GLY A 1 281 ? 36.960 -56.033 -3.932 1.00 36.16 281 GLY A C 1
ATOM 2150 O O . GLY A 1 281 ? 36.564 -54.873 -3.884 1.00 36.16 281 GLY A O 1
ATOM 2151 N N . SER A 1 282 ? 37.256 -56.736 -2.840 1.00 43.25 282 SER A N 1
ATOM 2152 C CA . SER A 1 282 ? 36.966 -56.360 -1.455 1.00 43.25 282 SER A CA 1
ATOM 2153 C C . SER A 1 282 ? 38.144 -55.718 -0.699 1.00 43.25 282 SER A C 1
ATOM 2155 O O . SER A 1 282 ? 39.276 -56.144 -0.877 1.00 43.25 282 SER A O 1
ATOM 2157 N N . MET A 1 283 ? 37.797 -54.877 0.288 1.00 39.50 283 MET A N 1
ATOM 2158 C CA . MET A 1 283 ? 38.333 -54.822 1.671 1.00 39.50 283 MET A CA 1
ATOM 2159 C C . MET A 1 283 ? 39.699 -54.153 1.992 1.00 39.50 283 MET A C 1
ATOM 2161 O O . MET A 1 283 ? 40.740 -54.768 1.819 1.00 39.50 283 MET A O 1
ATOM 2165 N N . ARG A 1 284 ? 39.589 -52.995 2.687 1.00 39.00 284 ARG A N 1
ATOM 2166 C CA . ARG A 1 284 ? 40.192 -52.613 4.004 1.00 39.00 284 ARG A CA 1
ATOM 2167 C C . ARG A 1 284 ? 41.721 -52.432 4.132 1.00 39.00 284 ARG A C 1
ATOM 2169 O O . ARG A 1 284 ? 42.449 -52.884 3.256 1.00 39.00 284 ARG A O 1
ATOM 2176 N N . PRO A 1 285 ? 42.226 -51.821 5.232 1.00 62.38 285 PRO A N 1
ATOM 2177 C CA . PRO A 1 285 ? 41.569 -51.357 6.474 1.00 62.38 285 PRO A CA 1
ATOM 2178 C C . PRO A 1 285 ? 41.380 -49.846 6.627 1.00 62.38 285 PRO A C 1
ATOM 2180 O O . PRO A 1 285 ? 42.158 -49.069 6.038 1.00 62.38 285 PRO A O 1
#